Protein AF-A0A9X3HYN9-F1 (afdb_monomer)

Radius of gyration: 21.79 Å; Cα contacts (8 Å, |Δi|>4): 325; chains: 1; bounding box: 55×48×57 Å

Mean predicted aligned error: 14.72 Å

Structure (mmCIF, N/CA/C/O backbone):
data_AF-A0A9X3HYN9-F1
#
_entry.id   AF-A0A9X3HYN9-F1
#
loop_
_atom_site.group_PDB
_atom_site.id
_atom_site.type_symbol
_atom_site.label_atom_id
_atom_site.label_alt_id
_atom_site.label_comp_id
_atom_site.label_asym_id
_atom_site.label_entity_id
_atom_site.label_seq_id
_atom_site.pdbx_PDB_ins_code
_atom_site.Cartn_x
_atom_site.Cartn_y
_atom_site.Cartn_z
_atom_site.occupancy
_atom_site.B_iso_or_equiv
_atom_site.auth_seq_id
_atom_site.auth_comp_id
_atom_site.auth_asym_id
_atom_site.auth_atom_id
_atom_site.pdbx_PDB_model_num
ATOM 1 N N . MET A 1 1 ? -13.958 11.592 -12.706 1.00 44.38 1 MET A N 1
ATOM 2 C CA . MET A 1 1 ? -13.632 10.823 -11.486 1.00 44.38 1 MET A CA 1
ATOM 3 C C . MET A 1 1 ? -12.667 9.726 -11.910 1.00 44.38 1 MET A C 1
ATOM 5 O O . MET A 1 1 ? -13.043 8.923 -12.755 1.00 44.38 1 MET A O 1
ATOM 9 N N . ASN A 1 2 ? -11.418 9.743 -11.437 1.00 55.19 2 ASN A N 1
ATOM 10 C CA . ASN A 1 2 ? -10.358 8.821 -11.886 1.00 55.19 2 ASN A CA 1
ATOM 11 C C . ASN A 1 2 ? -10.315 7.559 -11.006 1.00 55.19 2 ASN A C 1
ATOM 13 O O . ASN A 1 2 ? -9.278 7.197 -10.445 1.00 55.19 2 ASN A O 1
ATOM 17 N N . THR A 1 3 ? -11.464 6.912 -10.824 1.00 55.03 3 THR A N 1
ATOM 18 C CA . THR A 1 3 ? -11.566 5.670 -10.051 1.00 55.03 3 THR A CA 1
ATOM 19 C C . THR A 1 3 ? -10.926 4.533 -10.838 1.00 55.03 3 THR A C 1
ATOM 21 O O . THR A 1 3 ? -11.229 4.355 -12.019 1.00 55.03 3 THR A O 1
ATOM 24 N N . ILE A 1 4 ? -10.052 3.739 -10.212 1.00 60.69 4 ILE A N 1
ATOM 25 C CA . ILE A 1 4 ? -9.564 2.529 -10.879 1.00 60.69 4 ILE A CA 1
ATOM 26 C C . ILE A 1 4 ? -10.672 1.479 -10.853 1.00 60.69 4 ILE A C 1
ATOM 28 O O . ILE A 1 4 ? -10.981 0.922 -9.806 1.00 60.69 4 ILE A O 1
ATOM 32 N N . THR A 1 5 ? -11.232 1.160 -12.016 1.00 61.44 5 THR A N 1
ATOM 33 C CA . THR A 1 5 ? -12.297 0.153 -12.153 1.00 61.44 5 THR A CA 1
ATOM 34 C C . THR A 1 5 ? -11.770 -1.280 -12.188 1.00 61.44 5 THR A C 1
ATOM 36 O O . THR A 1 5 ? -12.497 -2.218 -11.866 1.00 61.44 5 THR A O 1
ATOM 39 N N . ASN A 1 6 ? -10.501 -1.469 -12.553 1.00 75.31 6 ASN A N 1
ATOM 40 C CA . ASN A 1 6 ? -9.934 -2.800 -12.795 1.00 75.31 6 ASN A CA 1
ATOM 41 C C . ASN A 1 6 ? -9.458 -3.504 -11.519 1.00 75.31 6 ASN A C 1
ATOM 43 O O . ASN A 1 6 ? -9.155 -4.692 -11.566 1.00 75.31 6 ASN A O 1
ATOM 47 N N . TYR A 1 7 ? -9.378 -2.796 -10.391 1.00 77.38 7 TYR A N 1
ATOM 48 C CA . TYR A 1 7 ? -8.957 -3.375 -9.121 1.00 77.38 7 TYR A CA 1
ATOM 49 C C . TYR A 1 7 ? -9.912 -2.976 -8.002 1.00 77.38 7 TYR A C 1
ATOM 51 O O . TYR A 1 7 ? -10.422 -1.860 -7.965 1.00 77.38 7 TYR A O 1
ATOM 59 N N . THR A 1 8 ? -10.137 -3.882 -7.058 1.00 81.12 8 THR A N 1
ATOM 60 C CA . THR A 1 8 ? -10.915 -3.613 -5.846 1.00 81.12 8 THR A CA 1
ATOM 61 C C . THR A 1 8 ? -10.125 -4.041 -4.625 1.00 81.12 8 THR A C 1
ATOM 63 O O . THR A 1 8 ? -9.556 -5.130 -4.601 1.00 81.12 8 THR A O 1
ATOM 66 N N . LEU A 1 9 ? -10.074 -3.172 -3.619 1.00 83.81 9 LEU A N 1
ATOM 67 C CA . LEU A 1 9 ? -9.308 -3.400 -2.405 1.00 83.81 9 LEU A CA 1
ATOM 68 C C . LEU A 1 9 ? -10.240 -3.815 -1.264 1.00 83.81 9 LEU A C 1
ATOM 70 O O . LEU A 1 9 ? -11.278 -3.193 -1.035 1.00 83.81 9 LEU A O 1
ATOM 74 N N . PHE A 1 10 ? -9.856 -4.859 -0.543 1.00 83.81 10 PHE A N 1
ATOM 75 C CA . PHE A 1 10 ? -10.562 -5.374 0.623 1.00 83.81 10 PHE A CA 1
ATOM 76 C C . PHE A 1 10 ? -9.623 -5.360 1.826 1.00 83.81 10 PHE A C 1
ATOM 78 O O . PHE A 1 10 ? -8.500 -5.854 1.737 1.00 83.81 10 PHE A O 1
ATOM 85 N N . ALA A 1 11 ? -10.080 -4.798 2.941 1.00 83.31 11 ALA A N 1
ATOM 86 C CA . ALA A 1 11 ? -9.357 -4.793 4.207 1.00 83.31 11 ALA A CA 1
ATOM 87 C C . ALA A 1 11 ? -10.154 -5.574 5.256 1.00 83.31 11 ALA A C 1
ATOM 89 O O . ALA A 1 11 ? -11.305 -5.240 5.541 1.00 83.31 11 ALA A O 1
ATOM 90 N N . ASN A 1 12 ? -9.531 -6.606 5.822 1.00 79.38 12 ASN A N 1
ATOM 91 C CA . ASN A 1 12 ? -10.129 -7.494 6.812 1.00 79.38 12 ASN A CA 1
ATOM 92 C C . ASN A 1 12 ? -9.623 -7.111 8.206 1.00 79.38 12 ASN A C 1
ATOM 94 O O . ASN A 1 12 ? -8.411 -7.072 8.442 1.00 79.38 12 ASN A O 1
ATOM 98 N N . GLY A 1 13 ? -10.547 -6.812 9.114 1.00 75.75 13 GLY A N 1
ATOM 99 C CA . GLY A 1 13 ? -10.279 -6.522 10.518 1.00 75.75 13 GLY A CA 1
ATOM 100 C C . GLY A 1 13 ? -10.545 -7.734 11.410 1.00 75.75 13 GLY A C 1
ATOM 101 O O . GLY A 1 13 ? -11.497 -8.481 11.182 1.00 75.75 13 GLY A O 1
ATOM 102 N N . VAL A 1 14 ? -9.727 -7.898 12.450 1.00 77.06 14 VAL A N 1
ATOM 103 C CA . VAL A 1 14 ? -9.864 -8.956 13.463 1.00 77.06 14 VAL A CA 1
ATOM 104 C C . VAL A 1 14 ? -9.726 -8.382 14.870 1.00 77.06 14 VAL A C 1
ATOM 106 O O . VAL A 1 14 ? -8.987 -7.416 15.088 1.00 77.06 14 VAL A O 1
ATOM 109 N N . LEU A 1 15 ? -10.442 -8.976 15.826 1.00 73.75 15 LEU A N 1
ATOM 110 C CA . LEU A 1 15 ? -10.264 -8.699 17.245 1.00 73.75 15 LEU A CA 1
ATOM 111 C C . LEU A 1 15 ? -9.011 -9.421 17.746 1.00 73.75 15 LEU A C 1
ATOM 113 O O . LEU A 1 15 ? -8.929 -10.645 17.704 1.00 73.75 15 LEU A O 1
ATOM 117 N N . ASN A 1 16 ? -8.034 -8.658 18.219 1.00 70.50 16 ASN A N 1
ATOM 118 C CA . ASN A 1 16 ? -6.828 -9.182 18.839 1.00 70.50 16 ASN A CA 1
ATOM 119 C C . ASN A 1 16 ? -6.958 -9.088 20.354 1.00 70.50 16 ASN A C 1
ATOM 121 O O . ASN A 1 16 ? -7.402 -8.067 20.881 1.00 70.50 16 ASN A O 1
ATOM 125 N N . HIS A 1 17 ? -6.503 -10.128 21.042 1.00 74.69 17 HIS A N 1
ATOM 126 C CA . HIS A 1 17 ? -6.412 -10.168 22.494 1.00 74.69 17 HIS A CA 1
ATOM 127 C C . HIS A 1 17 ? -4.942 -10.257 22.885 1.00 74.69 17 HIS A C 1
ATOM 129 O O . HIS A 1 17 ? -4.236 -11.177 22.476 1.00 74.69 17 HIS A O 1
ATOM 135 N N . VAL A 1 18 ? -4.468 -9.293 23.666 1.00 75.38 18 VAL A N 1
ATOM 136 C CA . VAL A 1 18 ? -3.094 -9.253 24.161 1.00 75.38 18 VAL A CA 1
ATOM 137 C C . VAL A 1 18 ? -3.125 -9.155 25.672 1.00 75.38 18 VAL A C 1
ATOM 139 O O . VAL A 1 18 ? -3.740 -8.254 26.238 1.00 75.38 18 VAL A O 1
ATOM 142 N N . GLN A 1 19 ? -2.437 -10.079 26.331 1.00 80.19 19 GLN A N 1
ATOM 143 C CA . GLN A 1 19 ? -2.291 -10.053 27.776 1.00 80.19 19 GLN A CA 1
ATOM 144 C C . GLN A 1 19 ? -1.207 -9.040 28.164 1.00 80.19 19 GLN A C 1
ATOM 146 O O . GLN A 1 19 ? -0.057 -9.141 27.731 1.00 80.19 19 GLN A O 1
ATOM 151 N N . LYS A 1 20 ? -1.558 -8.050 28.986 1.00 78.88 20 LYS A N 1
ATOM 152 C CA . LYS A 1 20 ? -0.643 -7.027 29.494 1.00 78.88 20 LYS A CA 1
ATOM 153 C C . LYS A 1 20 ? -0.766 -6.958 31.011 1.00 78.88 20 LYS A C 1
ATOM 155 O O . LYS A 1 20 ? -1.820 -6.621 31.525 1.00 78.88 20 LYS A O 1
ATOM 160 N N . LYS A 1 21 ? 0.328 -7.260 31.723 1.00 77.50 21 LYS A N 1
ATOM 161 C CA . LYS A 1 21 ? 0.400 -7.206 33.199 1.00 77.50 21 LYS A CA 1
ATOM 162 C C . LYS A 1 21 ? -0.794 -7.902 33.884 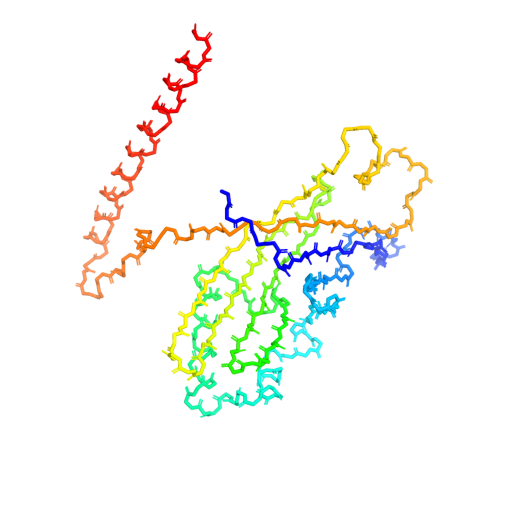1.00 77.50 21 LYS A C 1
ATOM 164 O O . LYS A 1 21 ? -1.426 -7.330 34.760 1.00 77.50 21 LYS A O 1
ATOM 169 N N . SER A 1 22 ? -1.086 -9.128 33.448 1.00 83.19 22 SER A N 1
ATOM 170 C CA . SER A 1 22 ? -2.185 -9.974 33.949 1.00 83.19 22 SER A CA 1
ATOM 171 C C . SER A 1 22 ? -3.607 -9.565 33.542 1.00 83.19 22 SER A C 1
ATOM 173 O O . SER A 1 22 ? -4.543 -10.285 33.874 1.00 83.19 22 SER A O 1
ATOM 175 N N . GLU A 1 23 ? -3.783 -8.505 32.752 1.00 76.81 23 GLU A N 1
ATOM 176 C CA . GLU A 1 23 ? -5.077 -8.109 32.186 1.00 76.81 23 GLU A CA 1
ATOM 177 C C . GLU A 1 23 ? -5.142 -8.410 30.685 1.00 76.81 23 GLU A C 1
ATOM 179 O O . GLU A 1 23 ? -4.160 -8.249 29.956 1.00 76.81 23 GLU A O 1
ATOM 184 N N . TRP A 1 24 ? -6.305 -8.843 30.199 1.00 75.56 24 TRP A N 1
ATOM 185 C CA . TRP A 1 24 ? -6.541 -9.013 28.767 1.00 75.56 24 TRP A CA 1
ATOM 186 C C . TRP A 1 24 ? -6.969 -7.688 28.147 1.00 75.56 24 TRP A C 1
ATOM 188 O O . TRP A 1 24 ? -8.040 -7.162 28.442 1.00 75.56 24 TRP A O 1
ATOM 198 N N . VAL A 1 25 ? -6.148 -7.171 27.238 1.00 74.06 25 VAL A N 1
ATOM 199 C CA . VAL A 1 25 ? -6.477 -6.009 26.418 1.00 74.06 25 VAL A CA 1
ATOM 200 C C . VAL A 1 25 ? -6.965 -6.503 25.068 1.00 74.06 25 VAL A C 1
ATOM 202 O O . VAL A 1 25 ? -6.270 -7.251 24.384 1.00 74.06 25 VAL A O 1
ATOM 205 N N . SER A 1 26 ? -8.157 -6.068 24.675 1.00 68.25 26 SER A N 1
ATOM 206 C CA . SER A 1 26 ? -8.725 -6.396 23.370 1.00 68.25 26 SER A CA 1
ATOM 207 C C . SER A 1 26 ? -8.675 -5.167 22.470 1.00 68.25 26 SER A C 1
ATOM 209 O O . SER A 1 26 ? -9.107 -4.089 22.874 1.00 68.25 26 SER A O 1
ATOM 211 N N . PHE A 1 27 ? -8.149 -5.309 21.258 1.00 68.12 27 PHE A N 1
ATOM 212 C CA . PHE A 1 27 ? -8.140 -4.239 20.263 1.00 68.12 27 PHE A CA 1
ATOM 213 C C . PHE A 1 27 ? -8.332 -4.800 18.860 1.00 68.12 27 PHE A C 1
ATOM 215 O O . PHE A 1 27 ? -7.889 -5.900 18.537 1.00 68.12 27 PHE A O 1
ATOM 222 N N . TYR A 1 28 ? -8.973 -4.024 17.995 1.00 68.88 28 TYR A N 1
ATOM 223 C CA . TYR A 1 28 ? -9.130 -4.404 16.598 1.00 68.88 28 TYR A CA 1
ATOM 224 C C . TYR A 1 28 ? -7.889 -4.021 15.795 1.00 68.88 28 TYR A C 1
ATOM 226 O O . TYR A 1 28 ? -7.371 -2.913 15.922 1.00 68.88 28 TYR A O 1
ATOM 234 N N . GLY A 1 29 ? -7.418 -4.951 14.969 1.00 70.12 29 GLY A N 1
ATOM 235 C CA . GLY A 1 29 ? -6.279 -4.766 14.075 1.00 70.12 29 GLY A CA 1
ATOM 236 C C . GLY A 1 29 ? -6.593 -5.238 12.660 1.00 70.12 29 GLY A C 1
ATOM 237 O O . GLY A 1 29 ? -7.618 -5.870 12.411 1.00 70.12 29 GLY A O 1
ATO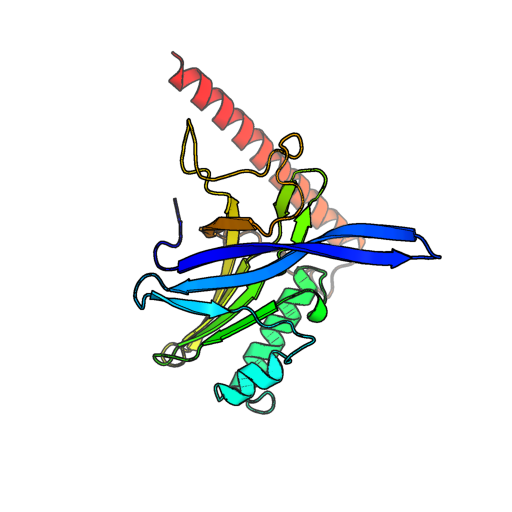M 238 N N . VAL A 1 30 ? -5.698 -4.926 11.724 1.00 80.25 30 VAL A N 1
ATOM 239 C CA . VAL A 1 30 ? -5.803 -5.389 10.334 1.00 80.25 30 VAL A CA 1
ATOM 240 C C . VAL A 1 30 ? -5.252 -6.812 10.251 1.00 80.25 30 VAL A C 1
ATOM 242 O O . VAL A 1 30 ? -4.063 -7.017 10.485 1.00 80.25 30 VAL A O 1
ATOM 245 N N . GLU A 1 31 ? -6.083 -7.780 9.879 1.00 82.69 31 GLU A N 1
ATOM 246 C CA . GLU A 1 31 ? -5.662 -9.169 9.660 1.00 82.69 31 GLU A CA 1
ATOM 247 C C . GLU A 1 31 ? -5.044 -9.354 8.271 1.00 82.69 31 GLU A C 1
ATOM 249 O O . GLU A 1 31 ? -3.985 -9.961 8.095 1.00 82.69 31 GLU A O 1
ATOM 254 N N . SER A 1 32 ? -5.723 -8.844 7.243 1.00 85.06 32 SER A N 1
ATOM 255 C CA . SER A 1 32 ? -5.278 -8.986 5.861 1.00 85.06 32 SER A CA 1
ATOM 256 C C . SER A 1 32 ? -5.808 -7.876 4.966 1.00 85.06 32 SER A C 1
ATOM 258 O O . SER A 1 32 ? -6.838 -7.264 5.235 1.00 85.06 32 SER A O 1
ATOM 260 N N . ILE A 1 33 ? -5.066 -7.610 3.892 1.00 87.81 33 ILE A N 1
ATOM 261 C CA . ILE A 1 33 ? -5.457 -6.685 2.830 1.00 87.81 33 ILE A CA 1
ATOM 262 C C . ILE A 1 33 ? -5.329 -7.449 1.516 1.00 87.81 33 ILE A C 1
ATOM 264 O O . ILE A 1 33 ? -4.293 -8.067 1.247 1.00 87.81 33 ILE A O 1
ATOM 268 N N . ILE A 1 34 ? -6.391 -7.438 0.720 1.00 89.62 34 ILE A N 1
ATOM 269 C CA . ILE A 1 34 ? -6.505 -8.194 -0.524 1.00 89.62 34 ILE A CA 1
ATOM 270 C C . ILE A 1 34 ? -6.835 -7.222 -1.649 1.00 89.62 34 ILE A C 1
ATOM 272 O O . ILE A 1 34 ? -7.802 -6.469 -1.575 1.00 89.62 34 ILE A O 1
ATOM 276 N N . LEU A 1 35 ? -6.038 -7.265 -2.708 1.00 89.31 35 LEU A N 1
ATOM 277 C CA . LEU A 1 35 ? -6.294 -6.577 -3.959 1.00 89.31 35 LEU A CA 1
ATOM 278 C C . LEU A 1 35 ? -6.864 -7.578 -4.962 1.00 89.31 35 LEU A C 1
ATOM 280 O O . LEU A 1 35 ? -6.187 -8.514 -5.371 1.00 89.31 35 LEU A O 1
ATOM 284 N N . LYS A 1 36 ? -8.105 -7.380 -5.379 1.00 86.62 36 LYS A N 1
ATOM 285 C CA . LYS A 1 36 ? -8.756 -8.204 -6.391 1.00 86.62 36 LYS A CA 1
ATOM 286 C C . LYS A 1 36 ? -8.606 -7.554 -7.758 1.00 86.62 36 LYS A C 1
ATOM 288 O O . LYS A 1 36 ? -9.000 -6.400 -7.922 1.00 86.62 36 LYS A O 1
ATOM 293 N N . ASN A 1 37 ? -8.062 -8.279 -8.733 1.00 82.75 37 ASN A N 1
ATOM 294 C CA . ASN A 1 37 ? -8.120 -7.863 -10.132 1.00 82.75 37 ASN A CA 1
ATOM 295 C C . ASN A 1 37 ? -9.504 -8.223 -10.686 1.00 82.75 37 ASN A C 1
ATOM 297 O O . ASN A 1 37 ? -9.873 -9.392 -10.730 1.00 82.75 37 ASN A O 1
ATOM 301 N N . ASN A 1 38 ? -10.282 -7.229 -11.099 1.00 78.62 38 ASN A N 1
ATOM 302 C CA . ASN A 1 38 ? -11.654 -7.435 -11.562 1.00 78.62 38 ASN A CA 1
ATOM 303 C C . ASN A 1 38 ? -11.725 -8.118 -12.933 1.00 78.62 38 ASN A C 1
ATOM 305 O O . ASN A 1 38 ? -12.756 -8.698 -13.255 1.00 78.62 38 ASN A O 1
ATOM 309 N N . ASN A 1 39 ? -10.636 -8.101 -13.706 1.00 79.25 39 ASN A N 1
ATOM 310 C CA . ASN A 1 39 ? -10.584 -8.747 -15.016 1.00 79.25 39 ASN A CA 1
ATOM 311 C C . ASN A 1 39 ? -10.275 -10.245 -14.907 1.00 79.25 39 ASN A C 1
ATOM 313 O O . ASN A 1 39 ? -10.862 -11.040 -15.630 1.00 79.25 39 ASN A O 1
ATOM 317 N N . THR A 1 40 ? -9.356 -10.634 -14.018 1.00 79.06 40 THR A N 1
ATOM 318 C CA . THR A 1 40 ? -8.979 -12.049 -13.823 1.00 79.06 40 THR A CA 1
ATOM 319 C C . THR A 1 40 ? -9.724 -12.708 -12.668 1.00 79.06 40 THR A C 1
ATOM 321 O O . THR A 1 40 ? -9.691 -13.924 -12.527 1.00 79.06 40 THR A O 1
ATOM 324 N N . ASN A 1 41 ? -10.408 -11.915 -11.838 1.00 76.69 41 ASN A N 1
ATOM 325 C CA . ASN A 1 41 ? -11.059 -12.336 -10.597 1.00 76.69 41 ASN A CA 1
ATOM 326 C C . ASN A 1 41 ? -10.083 -12.924 -9.552 1.00 76.69 41 ASN A C 1
ATOM 328 O O . ASN A 1 41 ? -10.525 -13.451 -8.531 1.00 76.69 41 ASN A O 1
ATOM 332 N N . GLU A 1 42 ? -8.771 -12.805 -9.776 1.00 81.38 42 GLU A N 1
ATOM 333 C CA . GLU A 1 42 ? -7.740 -13.359 -8.902 1.00 81.38 42 GLU A CA 1
ATOM 334 C C . GLU A 1 42 ? -7.458 -12.423 -7.714 1.00 81.38 42 GLU A C 1
ATOM 336 O O . GLU A 1 42 ? -7.218 -11.220 -7.905 1.00 81.38 42 GLU A O 1
ATOM 341 N N . PRO A 1 43 ? -7.484 -12.945 -6.475 1.00 87.62 43 PRO A N 1
ATOM 342 C CA . PRO A 1 43 ? -7.110 -12.188 -5.294 1.00 87.62 43 PRO A CA 1
ATOM 343 C C . PRO A 1 43 ? -5.589 -12.189 -5.105 1.00 87.62 43 PRO A C 1
ATOM 345 O O . PRO A 1 43 ? -4.951 -13.234 -5.003 1.00 87.62 43 PRO A O 1
ATOM 348 N N . LEU A 1 44 ? -5.012 -11.001 -4.970 1.00 90.06 44 LEU A N 1
ATOM 349 C CA . LEU A 1 44 ? -3.617 -10.794 -4.609 1.00 90.06 44 LEU A CA 1
ATOM 350 C C . LEU A 1 44 ? -3.552 -10.308 -3.163 1.00 90.06 44 LEU A C 1
ATOM 352 O O . LEU A 1 44 ? -4.087 -9.253 -2.820 1.00 90.06 44 LEU A O 1
ATOM 356 N N . ARG A 1 45 ? -2.907 -11.078 -2.288 1.00 92.50 45 ARG A N 1
ATOM 357 C CA . ARG A 1 45 ? -2.768 -10.714 -0.874 1.00 92.50 45 ARG A CA 1
ATOM 358 C C . ARG A 1 45 ? -1.520 -9.864 -0.668 1.00 92.50 45 ARG A C 1
ATOM 360 O O . ARG A 1 45 ? -0.439 -10.236 -1.117 1.00 92.50 45 ARG A O 1
ATOM 367 N N . PHE A 1 46 ? -1.665 -8.759 0.058 1.00 93.88 46 PHE A N 1
ATOM 368 C CA . PHE A 1 46 ? -0.519 -7.974 0.500 1.00 93.88 46 PHE A CA 1
ATOM 369 C C . PHE A 1 46 ? 0.322 -8.758 1.507 1.00 93.88 46 PHE A C 1
ATOM 371 O O . PHE A 1 46 ? -0.199 -9.376 2.437 1.00 93.88 46 PHE A O 1
ATOM 378 N N . ILE A 1 47 ? 1.633 -8.699 1.314 1.00 93.94 47 ILE A N 1
ATOM 379 C CA . ILE A 1 47 ? 2.639 -9.391 2.110 1.00 93.94 47 ILE A CA 1
ATOM 380 C C . ILE A 1 47 ? 3.283 -8.375 3.051 1.00 93.94 47 ILE A C 1
ATOM 382 O O . ILE A 1 47 ? 3.672 -7.294 2.609 1.00 93.94 47 ILE A O 1
ATOM 386 N N . ASN A 1 48 ? 3.414 -8.702 4.338 1.00 89.81 48 ASN A N 1
ATOM 387 C CA . ASN A 1 48 ? 4.140 -7.832 5.259 1.00 89.81 48 ASN A CA 1
ATOM 388 C C . ASN A 1 48 ? 5.646 -7.913 4.988 1.00 89.81 48 ASN A C 1
ATOM 390 O O . ASN A 1 48 ? 6.194 -8.999 4.784 1.00 89.81 48 ASN A O 1
ATOM 394 N N . GLU A 1 49 ? 6.346 -6.783 5.104 1.00 88.19 49 GLU A N 1
ATOM 395 C CA . GLU A 1 49 ? 7.809 -6.744 4.971 1.00 88.19 49 GLU A CA 1
ATOM 396 C C . GLU A 1 49 ? 8.514 -7.659 5.996 1.00 88.19 49 GLU A C 1
ATOM 398 O O . GLU A 1 49 ? 9.587 -8.194 5.707 1.00 88.19 49 GLU A O 1
ATOM 403 N N . LYS A 1 50 ? 7.889 -7.882 7.166 1.00 88.06 50 LYS A N 1
ATOM 404 C CA . LYS A 1 50 ? 8.357 -8.822 8.202 1.00 88.06 50 LYS A CA 1
ATOM 405 C C . LYS A 1 50 ? 8.324 -10.283 7.744 1.00 88.06 50 LYS A C 1
ATOM 407 O O . LYS A 1 50 ? 9.253 -11.020 8.056 1.00 88.06 50 LYS A O 1
ATOM 412 N N . ASP A 1 51 ? 7.295 -10.675 6.994 1.00 90.44 51 ASP A N 1
ATOM 413 C CA . ASP A 1 51 ? 7.095 -12.064 6.560 1.00 90.44 51 ASP A CA 1
ATOM 414 C C . ASP A 1 51 ? 7.991 -12.388 5.360 1.00 90.44 51 ASP A C 1
ATOM 416 O O . ASP A 1 51 ? 8.641 -13.431 5.292 1.00 90.44 51 ASP A O 1
ATOM 420 N N . LYS A 1 52 ? 8.061 -11.464 4.396 1.00 93.69 52 LYS A N 1
ATOM 421 C CA . LYS A 1 52 ? 8.917 -11.600 3.218 1.00 93.69 52 LYS A CA 1
ATOM 422 C C . LYS A 1 52 ? 9.264 -10.232 2.667 1.00 93.69 52 LYS A C 1
ATOM 424 O O . LYS A 1 52 ? 8.417 -9.545 2.111 1.00 93.69 52 LYS A O 1
ATOM 429 N N . LYS A 1 53 ? 10.550 -9.891 2.720 1.00 91.62 53 LYS A N 1
ATOM 430 C CA . LYS A 1 53 ? 11.073 -8.611 2.226 1.00 91.62 53 LYS A CA 1
ATOM 431 C C . LYS A 1 53 ? 10.685 -8.354 0.765 1.00 91.62 53 LYS A C 1
ATOM 433 O O . LYS A 1 53 ? 10.828 -9.233 -0.093 1.00 91.62 53 LYS A O 1
ATOM 438 N N . LEU A 1 54 ? 10.322 -7.116 0.436 1.00 90.62 54 LEU A N 1
ATOM 439 C CA . LEU A 1 54 ? 10.034 -6.688 -0.936 1.00 90.62 54 LEU A CA 1
ATOM 440 C C . LEU A 1 54 ? 11.219 -6.929 -1.880 1.00 90.62 54 LEU A C 1
ATOM 442 O O . LEU A 1 54 ? 11.013 -7.273 -3.034 1.00 90.62 54 LEU A O 1
ATOM 446 N N . THR A 1 55 ? 12.465 -6.836 -1.400 1.00 89.19 55 THR A N 1
ATOM 447 C CA . THR A 1 55 ? 13.650 -7.147 -2.226 1.00 89.19 55 THR A CA 1
ATOM 448 C C . THR A 1 55 ? 13.676 -8.602 -2.683 1.00 89.19 55 THR A C 1
ATOM 450 O O . THR A 1 55 ? 14.045 -8.877 -3.819 1.00 89.19 55 THR A O 1
ATOM 453 N N . ARG A 1 56 ? 13.244 -9.530 -1.823 1.00 92.00 56 ARG A N 1
ATOM 454 C CA . ARG A 1 56 ? 13.112 -10.945 -2.174 1.00 92.00 56 ARG A CA 1
ATOM 455 C C . ARG A 1 56 ? 11.973 -11.156 -3.170 1.00 92.00 56 ARG A C 1
ATOM 457 O O . ARG A 1 56 ? 12.155 -11.866 -4.147 1.00 92.00 56 ARG A O 1
ATOM 464 N N . SER A 1 57 ? 10.841 -10.485 -2.962 1.00 92.69 57 SER A N 1
ATOM 465 C CA . SER A 1 57 ? 9.693 -10.553 -3.881 1.00 92.69 57 SER A CA 1
ATOM 466 C C . SER A 1 57 ? 10.034 -10.006 -5.276 1.00 92.69 57 SER A C 1
ATOM 468 O O . SER A 1 57 ? 9.655 -10.598 -6.278 1.00 92.69 57 SER A O 1
ATOM 470 N N . LEU A 1 58 ? 10.815 -8.923 -5.349 1.00 90.44 58 LEU A N 1
ATOM 471 C CA . LEU A 1 58 ? 11.353 -8.389 -6.604 1.00 90.44 58 LEU A CA 1
ATOM 472 C C . LEU A 1 58 ? 12.319 -9.369 -7.280 1.00 90.44 58 LEU A C 1
ATOM 474 O O . LEU A 1 58 ? 12.208 -9.594 -8.481 1.00 90.44 58 LEU A O 1
ATOM 478 N N . ALA A 1 59 ? 13.237 -9.974 -6.521 1.00 89.44 59 ALA A N 1
ATOM 479 C CA . ALA A 1 59 ? 14.197 -10.933 -7.063 1.00 89.44 59 ALA A CA 1
ATOM 480 C C . ALA A 1 59 ? 13.513 -12.179 -7.649 1.00 89.44 59 ALA A C 1
ATOM 482 O O . ALA A 1 59 ? 13.899 -12.628 -8.725 1.00 89.44 59 ALA A O 1
ATOM 483 N N . GLU A 1 60 ? 12.479 -12.701 -6.983 1.00 91.69 60 GLU A N 1
ATOM 484 C CA . GLU A 1 60 ? 11.667 -13.823 -7.480 1.00 91.69 60 GLU A CA 1
ATOM 485 C C . GLU A 1 60 ? 10.883 -13.462 -8.751 1.00 91.69 60 GLU A C 1
ATOM 487 O O . GLU A 1 60 ? 10.686 -14.311 -9.612 1.00 91.69 60 GLU A O 1
ATOM 492 N N . ALA A 1 61 ? 10.516 -12.189 -8.918 1.00 87.88 61 ALA A N 1
ATOM 493 C CA . ALA A 1 61 ? 9.933 -11.663 -10.150 1.00 87.88 61 ALA A CA 1
ATOM 494 C C . ALA A 1 61 ? 10.977 -11.347 -11.247 1.00 87.88 61 ALA A C 1
ATOM 496 O O . ALA A 1 61 ? 10.628 -10.775 -12.276 1.00 87.88 61 ALA A O 1
ATOM 497 N N . GLY A 1 62 ? 12.258 -11.677 -11.033 1.00 86.56 62 GLY A N 1
ATOM 498 C CA . GLY A 1 62 ? 13.350 -11.452 -11.989 1.00 86.56 62 GLY A CA 1
ATOM 499 C C . GLY A 1 62 ? 14.069 -10.102 -11.863 1.00 86.56 62 GLY A C 1
ATOM 500 O O . GLY A 1 62 ? 14.960 -9.810 -12.656 1.00 86.56 62 GLY A O 1
ATOM 501 N N . TYR A 1 63 ? 13.744 -9.283 -10.858 1.00 84.75 63 TYR A N 1
ATOM 502 C CA . TYR A 1 63 ? 14.322 -7.950 -10.641 1.00 84.75 63 TYR A CA 1
ATOM 503 C C . TYR A 1 63 ? 15.315 -7.964 -9.479 1.00 84.75 63 TYR A C 1
ATOM 505 O O . TYR A 1 63 ? 15.027 -7.508 -8.367 1.00 84.75 63 TYR A O 1
ATOM 513 N N . LYS A 1 64 ? 16.511 -8.503 -9.723 1.00 79.19 64 LYS A N 1
ATOM 514 C CA . LYS A 1 64 ? 17.549 -8.599 -8.693 1.00 79.19 64 LYS A CA 1
ATOM 515 C C . LYS A 1 64 ? 18.126 -7.226 -8.353 1.00 79.19 64 LYS A C 1
ATOM 517 O O . LYS A 1 64 ? 18.395 -6.408 -9.227 1.00 79.19 64 LYS A O 1
ATOM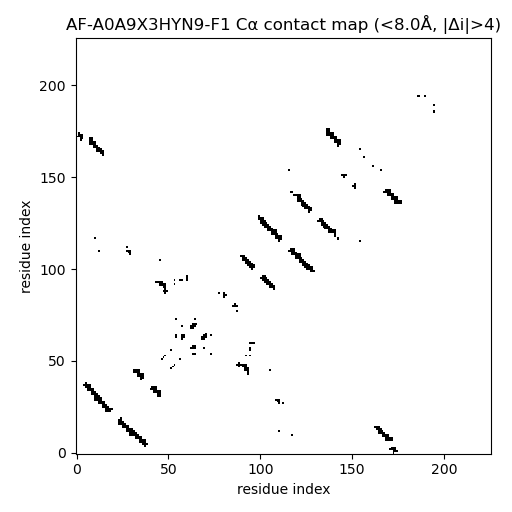 522 N N . SER A 1 65 ? 18.364 -6.979 -7.066 1.00 73.81 65 SER A N 1
ATOM 523 C CA . SER A 1 65 ? 18.852 -5.686 -6.566 1.00 73.81 65 SER A CA 1
ATOM 524 C C . SER A 1 65 ? 20.272 -5.326 -7.006 1.00 73.81 65 SER A C 1
ATOM 526 O O . SER A 1 65 ? 20.679 -4.185 -6.816 1.00 73.81 65 SER A O 1
ATOM 528 N N . ASN A 1 66 ? 21.041 -6.280 -7.528 1.00 75.50 66 ASN A N 1
ATOM 529 C CA . ASN A 1 66 ? 22.385 -6.063 -8.058 1.00 75.50 66 ASN A CA 1
ATOM 530 C C . ASN A 1 66 ? 22.381 -5.627 -9.533 1.00 75.50 66 ASN A C 1
ATOM 532 O O . ASN A 1 66 ? 23.323 -4.954 -9.941 1.00 75.50 66 ASN A O 1
ATOM 536 N N . ASP A 1 67 ? 21.323 -5.918 -10.291 1.00 79.19 67 ASP A N 1
ATOM 537 C CA . ASP A 1 67 ? 21.221 -5.549 -11.704 1.00 79.19 67 ASP A CA 1
ATOM 538 C C . ASP A 1 67 ? 20.675 -4.121 -11.876 1.00 79.19 67 ASP A C 1
ATOM 540 O O . ASP A 1 67 ? 19.923 -3.612 -11.038 1.00 79.19 67 ASP A O 1
ATOM 544 N N . SER A 1 68 ? 21.025 -3.459 -12.986 1.00 76.88 68 SER A N 1
ATOM 545 C CA . SER A 1 68 ? 20.704 -2.036 -13.222 1.00 76.88 68 SER A CA 1
ATOM 546 C C . SER A 1 68 ? 19.206 -1.707 -13.112 1.00 76.88 68 SER A C 1
ATOM 548 O O . SER A 1 68 ? 18.832 -0.648 -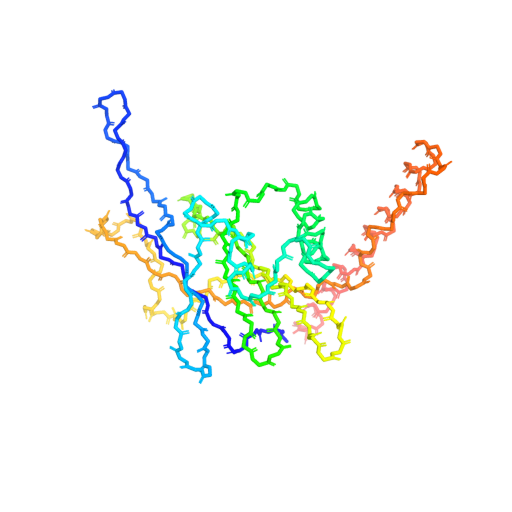12.596 1.00 76.88 68 SER A O 1
ATOM 550 N N . SER A 1 69 ? 18.345 -2.628 -13.551 1.00 74.06 69 SER A N 1
ATOM 551 C CA . SER A 1 69 ? 16.886 -2.524 -13.456 1.00 74.06 69 SER A CA 1
ATOM 552 C C . SER A 1 69 ? 16.414 -2.611 -12.001 1.00 74.06 69 SER A C 1
ATOM 554 O O . SER A 1 69 ? 15.718 -1.719 -11.521 1.00 74.06 69 SER A O 1
ATOM 556 N N . GLY A 1 70 ? 16.856 -3.621 -11.244 1.00 74.38 70 GLY A N 1
ATOM 557 C CA . GLY A 1 70 ? 16.454 -3.775 -9.844 1.00 74.38 70 GLY A CA 1
ATOM 558 C C . GLY A 1 70 ? 17.003 -2.670 -8.939 1.00 74.38 70 GLY A C 1
ATOM 559 O O . GLY A 1 70 ? 16.281 -2.169 -8.075 1.00 74.38 70 GLY A O 1
ATOM 560 N N . GLN A 1 71 ? 18.229 -2.191 -9.181 1.00 80.94 71 GLN A N 1
ATOM 561 C CA . GLN A 1 71 ? 18.779 -1.023 -8.481 1.00 80.94 71 GLN A CA 1
ATOM 562 C C . GLN A 1 71 ? 17.916 0.227 -8.683 1.00 80.94 71 GLN A C 1
ATOM 564 O O . GLN A 1 71 ? 17.697 0.996 -7.743 1.00 80.94 71 GLN A O 1
ATOM 569 N N . ARG A 1 72 ? 17.400 0.434 -9.900 1.00 80.88 72 ARG A N 1
ATOM 570 C CA . ARG A 1 72 ? 16.541 1.574 -10.237 1.00 80.88 72 ARG A CA 1
ATOM 571 C C . ARG A 1 72 ? 15.227 1.535 -9.464 1.00 80.88 72 ARG A C 1
ATOM 573 O O . ARG A 1 72 ? 14.864 2.546 -8.858 1.00 80.88 72 ARG A O 1
ATOM 580 N N . VAL A 1 73 ? 14.568 0.376 -9.434 1.00 81.00 73 VAL A N 1
ATOM 581 C CA . VAL A 1 73 ? 13.336 0.143 -8.662 1.00 81.00 73 VAL A CA 1
ATOM 582 C C . VAL A 1 73 ? 13.579 0.418 -7.178 1.00 81.00 73 VAL A C 1
ATOM 584 O O . VAL A 1 73 ? 12.897 1.245 -6.572 1.00 81.00 73 VAL A O 1
ATOM 587 N N . VAL A 1 74 ? 14.618 -0.192 -6.600 1.00 82.50 74 VAL A N 1
ATOM 588 C CA . VAL A 1 74 ? 14.960 -0.033 -5.178 1.00 82.50 74 VAL A CA 1
ATOM 589 C C . VAL A 1 74 ? 15.273 1.423 -4.834 1.00 82.50 74 VAL A C 1
ATOM 591 O O . VAL A 1 74 ? 14.782 1.938 -3.828 1.00 82.50 74 VAL A O 1
ATOM 594 N N . LYS A 1 75 ? 16.047 2.126 -5.671 1.00 84.25 75 LYS A N 1
ATOM 595 C CA . LYS A 1 75 ? 16.384 3.543 -5.464 1.00 84.25 75 LYS A CA 1
ATOM 596 C C . LYS A 1 75 ? 15.139 4.427 -5.470 1.00 84.25 75 LYS A C 1
ATOM 598 O O . LYS A 1 75 ? 15.069 5.382 -4.695 1.00 84.25 75 LYS A O 1
ATOM 603 N N . ARG A 1 76 ? 14.165 4.128 -6.332 1.00 82.69 76 ARG A N 1
ATOM 604 C CA . ARG A 1 76 ? 12.912 4.882 -6.416 1.00 82.69 76 ARG A CA 1
ATOM 605 C C . ARG A 1 76 ? 11.990 4.626 -5.239 1.00 82.69 76 ARG A C 1
ATOM 607 O O . ARG A 1 76 ? 11.535 5.596 -4.645 1.00 82.69 76 ARG A O 1
ATOM 614 N N . LEU A 1 77 ? 11.811 3.374 -4.838 1.00 82.62 77 LEU A N 1
ATOM 615 C CA . LEU A 1 77 ? 11.045 3.044 -3.635 1.00 82.62 77 LEU A CA 1
ATOM 616 C C . LEU A 1 77 ? 11.684 3.639 -2.375 1.00 82.62 77 LEU A C 1
ATOM 618 O O . LEU A 1 77 ? 10.993 4.231 -1.557 1.00 82.62 77 LEU A O 1
ATOM 622 N N . ARG A 1 78 ? 13.017 3.589 -2.249 1.00 85.88 78 ARG A N 1
ATOM 623 C CA . ARG A 1 78 ? 13.732 4.241 -1.139 1.00 85.88 78 ARG A CA 1
ATOM 624 C C . ARG A 1 78 ? 13.479 5.749 -1.098 1.00 85.88 78 ARG A C 1
ATOM 626 O O . ARG A 1 78 ? 13.326 6.303 -0.015 1.00 85.88 78 ARG A O 1
ATOM 633 N N . ARG A 1 79 ? 13.469 6.414 -2.258 1.00 84.62 79 ARG A N 1
ATOM 634 C CA . ARG A 1 79 ? 13.146 7.843 -2.334 1.00 84.62 79 ARG A CA 1
ATOM 635 C C . ARG A 1 79 ? 11.710 8.101 -1.887 1.00 84.62 79 ARG A C 1
ATOM 637 O O . ARG A 1 79 ? 11.522 8.979 -1.059 1.00 84.62 79 ARG A O 1
ATOM 644 N N . PHE A 1 80 ? 10.761 7.309 -2.381 1.00 83.00 80 PHE A N 1
ATOM 645 C CA . PHE A 1 80 ? 9.360 7.396 -1.981 1.00 83.00 80 PHE A CA 1
ATOM 646 C C . PHE A 1 80 ? 9.203 7.306 -0.455 1.00 83.00 80 PHE A C 1
ATOM 648 O O . PHE A 1 80 ? 8.645 8.219 0.135 1.00 83.00 80 PHE A O 1
ATOM 655 N N . TYR A 1 81 ? 9.788 6.293 0.197 1.00 81.62 81 TYR A N 1
ATOM 656 C CA . TYR A 1 81 ? 9.700 6.150 1.660 1.00 81.62 81 TYR A CA 1
ATOM 657 C C . TYR A 1 81 ? 10.273 7.356 2.415 1.00 81.62 81 TYR A C 1
ATOM 659 O O . TYR A 1 81 ? 9.720 7.788 3.423 1.00 81.62 81 TYR A O 1
ATOM 667 N N . LYS A 1 82 ? 11.372 7.929 1.907 1.00 81.00 82 LYS A N 1
ATOM 668 C CA . LYS A 1 82 ? 11.963 9.143 2.480 1.00 81.00 82 LYS A CA 1
ATOM 669 C C . LYS A 1 82 ? 11.031 10.349 2.329 1.00 81.00 82 LYS A C 1
ATOM 671 O O . LYS A 1 82 ? 10.901 11.124 3.268 1.00 81.00 82 LYS A O 1
ATOM 676 N N . GLU A 1 83 ? 10.420 10.518 1.159 1.00 76.94 83 GLU A N 1
ATOM 677 C CA . GLU A 1 83 ? 9.493 11.620 0.865 1.00 76.94 83 GLU A CA 1
ATOM 678 C C . GLU A 1 83 ? 8.204 11.515 1.691 1.00 76.94 83 GLU A C 1
ATOM 680 O O . GLU A 1 83 ? 7.711 12.536 2.162 1.00 76.94 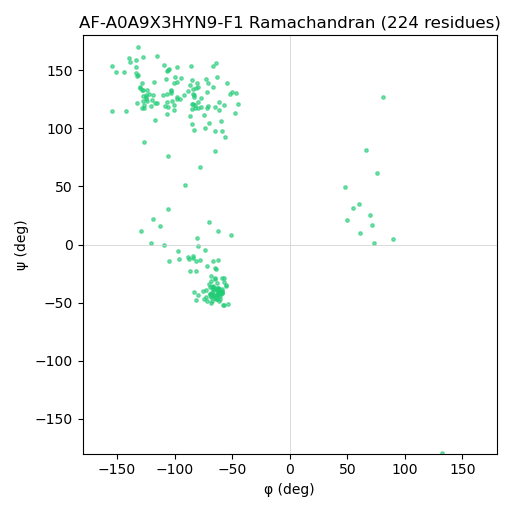83 GLU A O 1
ATOM 685 N N . SER A 1 84 ? 7.711 10.300 1.947 1.00 70.50 84 SER A N 1
ATOM 686 C CA . SER A 1 84 ? 6.564 10.058 2.830 1.00 70.50 84 SER A CA 1
ATOM 687 C C . SER A 1 84 ? 6.909 10.073 4.323 1.00 70.50 84 SER A C 1
ATOM 689 O O . SER A 1 84 ? 6.015 9.902 5.142 1.00 70.50 84 SER A O 1
ATOM 691 N N . GLN A 1 85 ? 8.182 10.267 4.694 1.00 76.62 85 GLN A N 1
ATOM 692 C CA . GLN A 1 85 ? 8.664 10.205 6.083 1.00 76.62 85 GLN A CA 1
ATOM 693 C C . GLN A 1 85 ? 8.319 8.883 6.798 1.00 76.62 85 GLN A C 1
ATOM 695 O O . GLN A 1 85 ? 8.142 8.843 8.012 1.00 76.62 85 GLN A O 1
ATOM 700 N N . THR A 1 86 ? 8.253 7.784 6.043 1.00 77.31 86 THR A N 1
ATOM 701 C CA . THR A 1 86 ? 7.946 6.440 6.563 1.00 77.31 86 THR A CA 1
ATOM 702 C C . THR A 1 86 ? 9.131 5.495 6.392 1.00 77.31 86 THR A C 1
ATOM 704 O O . THR A 1 86 ? 10.019 5.713 5.563 1.00 77.31 86 THR A O 1
ATOM 707 N N . ASN A 1 87 ? 9.129 4.393 7.135 1.00 80.50 87 ASN A N 1
ATOM 708 C CA . ASN A 1 87 ? 10.061 3.295 6.941 1.00 80.50 87 ASN A CA 1
ATOM 709 C C . ASN A 1 87 ? 9.424 2.189 6.111 1.00 80.50 87 ASN A C 1
ATOM 711 O O . ASN A 1 87 ? 8.229 1.938 6.167 1.00 80.50 87 ASN A O 1
ATOM 715 N N . LYS A 1 88 ? 10.251 1.430 5.392 1.00 79.44 88 LYS A N 1
ATOM 716 C CA . LYS A 1 88 ? 9.782 0.293 4.587 1.00 79.44 88 LYS A CA 1
ATOM 717 C C . LYS A 1 88 ? 9.012 -0.761 5.403 1.00 79.44 88 LYS A C 1
ATOM 719 O O . LYS A 1 88 ? 8.154 -1.437 4.853 1.00 79.44 88 LYS A O 1
ATOM 724 N N . SER A 1 89 ? 9.318 -0.896 6.694 1.00 83.56 89 SER A N 1
ATOM 725 C CA . SER A 1 89 ? 8.628 -1.794 7.632 1.00 83.56 89 SER A CA 1
ATOM 726 C C . SER A 1 89 ? 7.162 -1.450 7.863 1.00 83.56 89 SER A C 1
ATOM 728 O O . SER A 1 89 ? 6.411 -2.313 8.314 1.00 83.56 89 SER A O 1
ATOM 730 N N . ASP A 1 90 ? 6.783 -0.206 7.584 1.00 80.44 90 ASP A N 1
ATOM 731 C CA . ASP A 1 90 ? 5.436 0.314 7.810 1.00 80.44 90 ASP A CA 1
ATOM 732 C C . ASP A 1 90 ? 4.501 -0.098 6.660 1.00 80.44 90 ASP A C 1
ATOM 734 O O . ASP A 1 90 ? 3.280 -0.059 6.789 1.00 80.44 90 ASP A O 1
ATOM 738 N N . TRP A 1 91 ? 5.085 -0.566 5.551 1.00 87.31 91 TRP A N 1
ATOM 739 C CA . TRP A 1 91 ? 4.382 -0.916 4.329 1.00 87.31 91 TRP A CA 1
ATOM 740 C C . TRP A 1 91 ? 4.300 -2.429 4.125 1.00 87.31 91 TRP A C 1
ATOM 742 O O . TRP A 1 91 ? 5.192 -3.210 4.467 1.00 87.31 91 TRP A O 1
ATOM 752 N N . LYS A 1 92 ? 3.213 -2.831 3.481 1.00 91.38 92 LYS A N 1
ATOM 753 C CA . LYS A 1 92 ? 2.962 -4.163 2.932 1.00 91.38 92 LYS A CA 1
ATOM 754 C C . LYS A 1 92 ? 3.008 -4.069 1.415 1.00 91.38 92 LYS A C 1
ATOM 756 O O . LYS A 1 92 ? 2.710 -3.005 0.875 1.00 91.38 92 LYS A O 1
ATOM 761 N N . HIS A 1 93 ? 3.321 -5.154 0.710 1.00 94.81 93 HIS A N 1
ATOM 762 C CA . HIS A 1 93 ? 3.486 -5.110 -0.748 1.00 94.81 93 HIS A CA 1
ATOM 763 C C . HIS A 1 93 ? 2.906 -6.299 -1.512 1.00 94.81 93 HIS A C 1
ATOM 765 O O . HIS A 1 93 ? 2.714 -7.387 -0.975 1.00 94.81 93 HIS A O 1
ATOM 771 N N . ILE A 1 94 ? 2.692 -6.079 -2.809 1.00 94.44 94 ILE A N 1
ATOM 772 C CA . ILE A 1 94 ? 2.463 -7.096 -3.841 1.00 94.44 94 ILE A CA 1
ATOM 773 C C . ILE A 1 94 ? 3.440 -6.803 -4.978 1.00 94.44 94 ILE A C 1
ATOM 775 O O . ILE A 1 94 ? 3.631 -5.642 -5.341 1.00 94.44 94 ILE A O 1
ATOM 779 N N . VAL A 1 95 ? 4.037 -7.844 -5.555 1.00 92.88 95 VAL A N 1
ATOM 780 C CA . VAL A 1 95 ? 4.856 -7.741 -6.768 1.00 92.88 95 VAL A CA 1
ATOM 781 C C . VAL A 1 95 ? 4.227 -8.613 -7.847 1.00 92.88 95 VAL A C 1
ATOM 783 O O . VAL A 1 95 ? 4.025 -9.803 -7.631 1.00 92.88 95 VAL A O 1
ATOM 786 N N . ASP A 1 96 ? 3.931 -8.014 -8.994 1.00 89.25 96 ASP A N 1
ATOM 787 C CA . ASP A 1 96 ? 3.391 -8.674 -10.181 1.00 89.25 96 ASP A CA 1
ATOM 788 C C . ASP A 1 96 ? 4.190 -8.215 -11.409 1.00 89.25 96 ASP A C 1
ATOM 790 O O . ASP A 1 96 ? 4.261 -7.022 -11.686 1.00 89.25 96 ASP A O 1
ATOM 794 N N . ALA A 1 97 ? 4.805 -9.147 -12.137 1.00 86.06 97 ALA A N 1
ATOM 795 C CA . ALA A 1 97 ? 5.591 -8.866 -13.345 1.00 86.06 97 ALA A CA 1
ATOM 796 C C . ALA A 1 97 ? 4.946 -9.413 -14.634 1.00 86.06 97 ALA A C 1
ATOM 798 O O . ALA A 1 97 ? 5.602 -9.538 -15.670 1.00 86.06 97 ALA A O 1
ATOM 799 N N . THR A 1 98 ? 3.659 -9.762 -14.587 1.00 82.38 98 THR A N 1
ATOM 800 C CA . THR A 1 98 ? 2.933 -10.304 -15.741 1.00 82.38 98 THR A CA 1
ATOM 801 C C . THR A 1 98 ? 2.843 -9.305 -16.901 1.00 82.38 98 THR A C 1
ATOM 803 O O . THR A 1 98 ? 2.690 -8.094 -16.718 1.00 82.38 98 THR A O 1
ATOM 806 N N . GLY A 1 99 ? 2.921 -9.822 -18.133 1.00 78.25 99 GLY A N 1
ATOM 807 C CA . GLY A 1 99 ? 2.719 -9.029 -19.352 1.00 78.25 99 GLY A CA 1
ATOM 808 C C . GLY A 1 99 ? 3.825 -8.011 -19.657 1.00 78.25 99 GLY A C 1
ATOM 809 O O . GLY A 1 99 ? 3.554 -6.997 -20.295 1.00 78.25 99 GLY A O 1
ATOM 810 N N . GLY A 1 100 ? 5.058 -8.238 -19.186 1.00 77.38 100 GLY A N 1
AT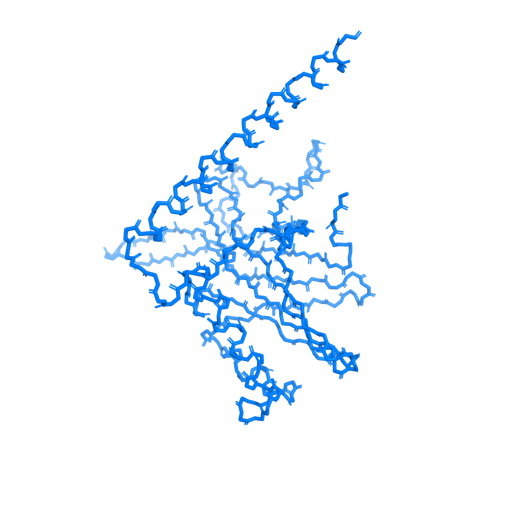OM 811 C CA . GLY A 1 100 ? 6.201 -7.350 -19.454 1.00 77.38 100 GLY A CA 1
ATOM 812 C C . GLY A 1 100 ? 6.137 -6.009 -18.713 1.00 77.38 100 GLY A C 1
ATOM 813 O O . GLY A 1 100 ? 6.841 -5.058 -19.066 1.00 77.38 100 GLY A O 1
ATOM 814 N N . VAL A 1 101 ? 5.293 -5.913 -17.688 1.00 83.38 101 VAL A N 1
ATOM 815 C CA . VAL A 1 101 ? 5.133 -4.723 -16.857 1.00 83.38 101 VAL A CA 1
ATOM 816 C C . VAL A 1 101 ? 5.310 -5.136 -15.406 1.00 83.38 101 VAL A C 1
ATOM 818 O O . VAL A 1 101 ? 4.525 -5.924 -14.888 1.00 83.38 101 VAL A O 1
ATOM 821 N N . LEU A 1 102 ? 6.294 -4.545 -14.735 1.00 86.81 102 LEU A N 1
ATOM 822 C CA . LEU A 1 102 ? 6.426 -4.671 -13.292 1.00 86.81 102 LEU A CA 1
ATOM 823 C C . LEU A 1 102 ? 5.410 -3.752 -12.616 1.00 86.81 102 LEU A C 1
ATOM 825 O O . LEU A 1 102 ? 5.380 -2.550 -12.876 1.00 86.81 102 LEU A O 1
ATOM 829 N N . LYS A 1 103 ? 4.602 -4.317 -11.729 1.00 90.25 103 LYS A N 1
ATOM 830 C CA . LYS A 1 103 ? 3.650 -3.639 -10.855 1.00 90.25 103 LYS A CA 1
ATOM 831 C C . LYS A 1 103 ? 4.032 -3.973 -9.419 1.00 90.25 103 LYS A C 1
ATOM 833 O O . LYS A 1 103 ? 4.036 -5.136 -9.023 1.00 90.25 103 LYS A O 1
ATOM 838 N N . VAL A 1 104 ? 4.352 -2.952 -8.639 1.00 90.88 104 VAL A N 1
ATOM 839 C CA . VAL A 1 104 ? 4.600 -3.074 -7.204 1.00 90.88 104 VAL A CA 1
ATOM 840 C C . VAL A 1 104 ? 3.548 -2.247 -6.489 1.00 90.88 104 VAL A C 1
ATOM 842 O O . VAL A 1 104 ? 3.593 -1.017 -6.519 1.00 90.88 104 VAL A O 1
ATOM 845 N N . TRP A 1 105 ? 2.594 -2.926 -5.865 1.00 92.44 105 TRP A N 1
ATOM 846 C CA . TRP A 1 105 ? 1.641 -2.277 -4.975 1.00 92.44 105 TRP A CA 1
ATOM 847 C C . TRP A 1 105 ? 2.237 -2.211 -3.582 1.00 92.44 105 TRP A C 1
ATOM 849 O O . TRP A 1 105 ? 2.799 -3.201 -3.118 1.00 92.44 105 TRP A O 1
ATOM 859 N N . ILE A 1 106 ? 2.085 -1.076 -2.912 1.00 91.50 106 ILE A N 1
ATOM 860 C CA . ILE A 1 106 ? 2.443 -0.901 -1.507 1.00 91.50 106 ILE A CA 1
ATOM 861 C C . ILE A 1 106 ? 1.299 -0.226 -0.751 1.00 91.50 106 ILE A C 1
ATOM 863 O O . ILE A 1 106 ? 0.580 0.599 -1.314 1.00 91.50 106 ILE A O 1
ATOM 867 N N . THR A 1 107 ? 1.118 -0.594 0.514 1.00 88.75 107 THR A N 1
ATOM 868 C CA . THR A 1 107 ? 0.102 0.008 1.385 1.00 88.75 107 THR A CA 1
ATOM 869 C C . THR A 1 107 ? 0.503 -0.018 2.857 1.00 88.75 107 THR A C 1
ATOM 871 O O . THR A 1 107 ? 1.160 -0.962 3.292 1.00 88.75 107 THR A O 1
ATOM 874 N N . ASP A 1 108 ? 0.074 0.981 3.620 1.00 84.69 108 ASP A N 1
ATOM 875 C CA . ASP A 1 108 ? 0.265 1.110 5.070 1.00 84.69 108 ASP A CA 1
ATOM 876 C C . ASP A 1 108 ? -1.074 1.154 5.834 1.00 84.69 108 ASP A C 1
ATOM 878 O O . ASP A 1 108 ? -1.138 1.634 6.965 1.00 84.69 108 ASP A O 1
ATOM 882 N N . LEU A 1 109 ? -2.156 0.630 5.233 1.00 81.81 109 LEU A N 1
ATOM 883 C CA . LEU A 1 109 ? -3.491 0.711 5.828 1.00 81.81 109 LEU A CA 1
ATOM 884 C C . LEU A 1 109 ? -3.522 0.204 7.279 1.00 81.81 109 LEU A C 1
ATOM 886 O O . LEU A 1 109 ? -3.121 -0.931 7.583 1.00 81.81 109 LEU A O 1
ATOM 890 N N . TYR A 1 110 ? -4.103 1.031 8.143 1.00 77.25 110 TYR A N 1
ATOM 891 C CA . TYR A 1 110 ? -4.353 0.781 9.553 1.00 77.25 110 TYR A CA 1
ATOM 892 C C . TYR A 1 110 ? -5.822 1.040 9.899 1.00 77.25 110 TYR A C 1
ATOM 894 O O . TYR A 1 110 ? -6.555 1.701 9.164 1.00 77.25 110 TYR A O 1
ATOM 902 N N . TYR A 1 111 ? -6.266 0.492 11.027 1.00 74.94 111 TYR A N 1
ATOM 903 C CA . TYR A 1 111 ? -7.617 0.695 11.538 1.00 74.94 111 TYR A CA 1
ATOM 904 C C . TYR A 1 111 ? -7.609 1.741 12.658 1.00 74.94 111 TYR A C 1
ATOM 906 O O . TYR A 1 111 ? -6.943 1.549 13.674 1.00 74.94 111 TYR A O 1
ATOM 914 N N . ASP A 1 112 ? -8.345 2.839 12.480 1.00 70.62 112 ASP A N 1
ATOM 915 C CA . ASP A 1 112 ? -8.585 3.840 13.522 1.00 70.62 112 ASP A CA 1
ATOM 916 C C . ASP A 1 112 ? -9.802 3.408 14.349 1.00 70.62 112 ASP A C 1
ATOM 918 O O . ASP A 1 112 ? -10.944 3.420 13.876 1.00 70.62 112 ASP A O 1
ATOM 922 N N . THR A 1 113 ? -9.550 3.030 15.600 1.00 66.38 113 THR A N 1
ATOM 923 C CA . THR A 1 113 ? -10.572 2.553 16.539 1.00 66.38 113 THR A CA 1
ATOM 924 C C . THR A 1 113 ? -11.552 3.643 16.968 1.00 66.38 113 THR A C 1
ATOM 926 O O . THR A 1 113 ? -12.702 3.330 17.274 1.00 66.38 113 THR A O 1
ATOM 929 N N . THR A 1 114 ? -11.137 4.911 16.950 1.00 68.50 114 THR A N 1
ATOM 930 C CA . THR A 1 114 ? -11.969 6.056 17.348 1.00 68.50 114 THR A CA 1
ATOM 931 C C . THR A 1 114 ? -12.993 6.353 16.263 1.00 68.50 114 THR A C 1
ATOM 933 O O . THR A 1 114 ? -14.183 6.505 16.534 1.00 68.50 114 THR A O 1
ATOM 936 N N . LYS A 1 115 ? -12.539 6.392 15.007 1.00 67.19 115 LYS A N 1
ATOM 937 C CA . LYS A 1 115 ? -13.390 6.694 13.847 1.00 67.19 115 LYS A CA 1
ATOM 938 C C . LYS A 1 115 ? -14.076 5.461 13.263 1.00 67.19 115 LYS A C 1
ATOM 940 O O . LYS A 1 115 ? -15.005 5.612 12.470 1.00 67.19 115 LYS A O 1
ATOM 945 N N . LYS A 1 116 ? -13.651 4.259 13.669 1.00 68.44 116 LYS A N 1
ATOM 946 C CA . LYS A 1 116 ? -14.128 2.955 13.176 1.00 68.44 116 LYS A CA 1
ATOM 947 C C . LYS A 1 116 ? -13.903 2.763 11.672 1.00 68.44 116 LYS A C 1
ATOM 949 O O . LYS A 1 116 ? -14.737 2.191 10.974 1.00 68.44 116 LYS A O 1
ATOM 954 N N . LYS A 1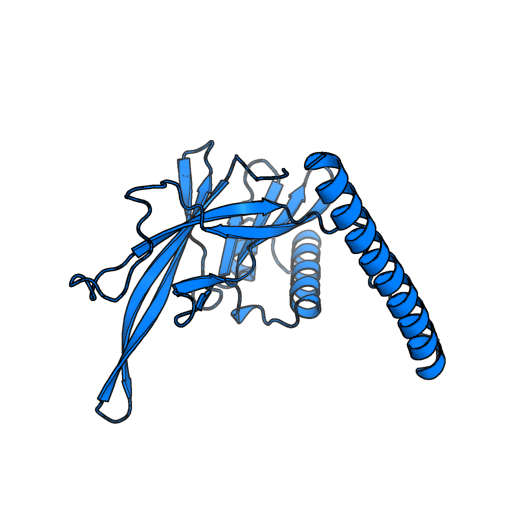 117 ? -12.796 3.293 11.146 1.00 68.69 117 LYS A N 1
ATOM 955 C CA . LYS A 1 117 ? -12.494 3.315 9.704 1.00 68.69 117 LYS A CA 1
ATOM 956 C C . LYS A 1 117 ? -11.058 2.879 9.436 1.00 68.69 117 LYS A C 1
ATOM 958 O O . LYS A 1 117 ? -10.183 3.061 10.278 1.00 68.69 117 LYS A O 1
ATOM 963 N N . PHE A 1 118 ? -10.825 2.327 8.245 1.00 68.88 118 PHE A N 1
ATOM 964 C CA . PHE A 1 118 ? -9.467 2.134 7.741 1.00 68.88 118 PHE A CA 1
ATOM 965 C C . PHE A 1 118 ? -8.940 3.440 7.146 1.00 68.88 118 PHE A C 1
ATOM 967 O O . PHE A 1 118 ? -9.672 4.143 6.446 1.00 68.88 118 PHE A O 1
ATOM 974 N N . TYR A 1 119 ? -7.673 3.723 7.418 1.00 70.81 119 TYR A N 1
ATOM 975 C CA . TYR A 1 119 ? -6.917 4.862 6.911 1.00 70.81 119 TYR A CA 1
ATOM 976 C C . TYR A 1 119 ? -5.557 4.397 6.421 1.00 70.81 119 TYR A C 1
ATOM 978 O O . TYR A 1 119 ? -5.075 3.350 6.843 1.00 70.81 119 TYR A O 1
ATOM 986 N N . GLY A 1 120 ? -4.947 5.194 5.553 1.00 73.25 120 GLY A N 1
ATOM 987 C CA . GLY A 1 120 ? -3.634 4.939 4.980 1.00 73.25 120 GLY A CA 1
ATOM 988 C C . GLY A 1 120 ? -3.650 5.140 3.473 1.00 73.25 120 GLY A C 1
ATOM 989 O O . GLY A 1 120 ? -4.672 5.483 2.872 1.00 73.25 120 GLY A O 1
ATOM 990 N N . ASP A 1 121 ? -2.494 4.914 2.882 1.00 78.50 121 ASP A N 1
ATOM 991 C CA . ASP A 1 121 ? -2.228 5.098 1.475 1.00 78.50 121 ASP A CA 1
ATOM 992 C C . ASP A 1 121 ? -2.166 3.752 0.749 1.00 78.50 121 ASP A C 1
ATOM 994 O O . ASP A 1 121 ? -1.772 2.701 1.275 1.00 78.50 121 ASP A O 1
ATOM 998 N N . VAL A 1 122 ? -2.519 3.799 -0.532 1.00 84.31 122 VAL A N 1
ATOM 999 C CA . VAL A 1 122 ? -2.234 2.726 -1.481 1.00 84.31 122 VAL A CA 1
ATOM 1000 C C . VAL A 1 122 ? -1.483 3.341 -2.642 1.00 84.31 122 VAL A C 1
ATOM 1002 O O . VAL A 1 122 ? -1.912 4.339 -3.219 1.00 84.31 122 VAL A O 1
ATOM 1005 N N . VAL A 1 123 ? -0.344 2.755 -2.990 1.00 86.06 123 VAL A N 1
ATOM 1006 C CA . VAL A 1 123 ? 0.526 3.278 -4.041 1.00 86.06 123 VAL A CA 1
ATOM 1007 C C . VAL A 1 123 ? 0.878 2.160 -5.007 1.00 86.06 123 VAL A C 1
ATOM 1009 O O . VAL A 1 123 ? 1.220 1.050 -4.604 1.00 86.06 123 VAL A O 1
ATOM 1012 N N . LEU A 1 124 ? 0.808 2.467 -6.299 1.00 87.50 124 LEU A N 1
ATOM 1013 C CA . LEU A 1 124 ? 1.289 1.616 -7.378 1.00 87.50 124 LEU A CA 1
ATOM 1014 C C . LEU A 1 124 ? 2.552 2.227 -7.971 1.00 87.50 124 LEU A C 1
ATOM 1016 O O . LEU A 1 124 ? 2.515 3.314 -8.551 1.00 87.50 124 LEU A O 1
ATOM 1020 N N . PHE A 1 125 ? 3.647 1.487 -7.886 1.00 85.44 125 PHE A N 1
ATOM 1021 C CA . PHE A 1 125 ? 4.803 1.672 -8.746 1.00 85.44 125 PHE A CA 1
ATOM 1022 C C . PHE A 1 125 ? 4.665 0.772 -9.971 1.00 85.44 125 PHE A C 1
ATOM 1024 O O . PHE A 1 125 ? 4.450 -0.433 -9.842 1.00 85.44 125 PHE A O 1
ATOM 1031 N N . ARG A 1 126 ? 4.815 1.342 -11.163 1.00 83.44 126 ARG A N 1
ATOM 1032 C CA . ARG A 1 126 ? 4.752 0.611 -12.426 1.00 83.44 126 ARG A CA 1
ATOM 1033 C C . ARG A 1 126 ? 5.990 0.898 -13.264 1.00 83.44 126 ARG A C 1
ATOM 1035 O O . ARG A 1 126 ? 6.338 2.057 -13.464 1.00 83.44 126 ARG A O 1
ATOM 1042 N N . GLU A 1 127 ? 6.612 -0.142 -13.805 1.00 81.25 127 GLU A N 1
ATOM 1043 C CA . GLU A 1 127 ? 7.700 -0.032 -14.780 1.00 81.25 127 GLU A CA 1
ATOM 1044 C C . GLU A 1 127 ? 7.376 -0.871 -16.024 1.00 81.25 127 GLU A C 1
ATOM 1046 O O . GLU A 1 127 ? 7.219 -2.090 -15.951 1.00 81.25 127 GLU A O 1
ATOM 1051 N N . SER A 1 128 ? 7.254 -0.210 -17.179 1.00 74.19 128 SER A N 1
ATOM 1052 C CA . SER A 1 128 ? 7.122 -0.880 -18.479 1.00 74.19 128 SER A CA 1
ATOM 1053 C C . SER A 1 128 ? 8.507 -1.272 -18.978 1.00 74.19 128 SER A C 1
ATOM 1055 O O . SER A 1 128 ? 9.353 -0.403 -19.195 1.00 74.19 128 SER A O 1
ATOM 1057 N N . THR A 1 129 ? 8.746 -2.567 -19.198 1.00 65.00 129 THR A N 1
ATOM 1058 C CA . THR A 1 129 ? 10.024 -3.033 -19.767 1.00 65.00 129 THR A CA 1
ATOM 1059 C C . THR A 1 129 ? 10.184 -2.614 -21.228 1.00 65.00 129 THR A C 1
ATOM 1061 O O . THR A 1 129 ? 11.296 -2.312 -21.659 1.00 65.00 129 THR A O 1
ATOM 1064 N N . LYS A 1 130 ? 9.067 -2.517 -21.965 1.00 66.19 130 LYS A N 1
ATOM 1065 C CA . LYS A 1 130 ? 9.025 -2.119 -23.377 1.00 66.19 130 LYS A CA 1
ATOM 1066 C C . LYS A 1 130 ? 9.319 -0.631 -23.564 1.00 66.19 130 LYS A C 1
ATOM 1068 O O . LYS A 1 130 ? 10.166 -0.268 -24.372 1.00 66.19 130 LYS A O 1
ATOM 1073 N N . ASP A 1 131 ? 8.660 0.220 -22.782 1.00 66.25 131 ASP A N 1
ATOM 1074 C CA . ASP A 1 131 ? 8.734 1.677 -22.969 1.00 66.25 131 ASP A CA 1
ATOM 1075 C C . ASP A 1 131 ? 9.752 2.346 -22.037 1.00 66.25 131 ASP A C 1
ATOM 1077 O O . ASP A 1 131 ? 9.946 3.559 -22.101 1.00 66.25 131 ASP A O 1
ATOM 1081 N N . LYS A 1 132 ? 10.359 1.580 -21.116 1.00 64.19 132 LYS A N 1
ATOM 1082 C CA . LYS A 1 132 ? 11.224 2.061 -20.019 1.00 64.19 132 LYS A CA 1
ATOM 1083 C C . LYS A 1 132 ? 10.598 3.200 -19.199 1.00 64.19 132 LYS A C 1
ATOM 1085 O O . LYS A 1 132 ? 11.308 3.951 -18.525 1.00 64.19 132 LYS A O 1
ATOM 1090 N N . LYS A 1 133 ? 9.270 3.334 -19.252 1.00 69.06 133 LYS A N 1
ATOM 1091 C CA . LYS A 1 133 ? 8.497 4.321 -18.498 1.00 69.06 133 LYS A CA 1
ATOM 1092 C C . LYS A 1 133 ? 8.273 3.816 -17.084 1.00 69.06 133 LYS A C 1
ATOM 1094 O O . LYS A 1 133 ? 7.911 2.657 -16.883 1.00 69.06 133 LYS A O 1
ATOM 1099 N N . ILE A 1 134 ? 8.482 4.716 -16.131 1.00 70.38 134 ILE A N 1
ATOM 1100 C CA . ILE A 1 134 ? 8.297 4.476 -14.704 1.00 70.38 134 ILE A CA 1
ATOM 1101 C C . ILE A 1 134 ? 7.233 5.439 -14.200 1.00 70.38 134 ILE A C 1
ATOM 1103 O O . ILE A 1 134 ? 7.350 6.647 -14.400 1.00 70.38 134 ILE A O 1
ATOM 1107 N N . GLU A 1 135 ? 6.229 4.906 -13.519 1.00 75.44 135 GLU A N 1
ATOM 1108 C CA . GLU A 1 135 ? 5.087 5.658 -13.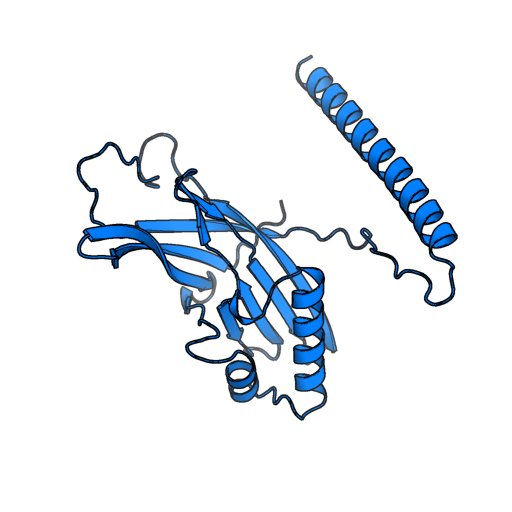013 1.00 75.44 135 GLU A CA 1
ATOM 1109 C C . GLU A 1 135 ? 4.858 5.336 -11.534 1.00 75.44 135 GLU A C 1
ATOM 1111 O O . GLU A 1 135 ? 4.861 4.173 -11.133 1.00 75.44 135 GLU A O 1
ATOM 1116 N N . PHE A 1 136 ? 4.626 6.375 -10.730 1.00 74.44 136 PHE A N 1
ATOM 1117 C CA . PHE A 1 136 ? 4.050 6.244 -9.394 1.00 74.44 136 PHE A CA 1
ATOM 1118 C C . PHE A 1 136 ? 2.644 6.816 -9.423 1.00 74.44 136 PHE A C 1
ATOM 1120 O O . PHE A 1 136 ? 2.431 7.944 -9.866 1.00 74.44 136 PHE A O 1
ATOM 1127 N N . SER A 1 137 ? 1.686 6.038 -8.943 1.00 75.81 137 SER A N 1
ATOM 1128 C CA . SER A 1 137 ? 0.316 6.492 -8.750 1.00 75.81 137 SER A CA 1
ATOM 1129 C C . SER A 1 137 ? -0.065 6.272 -7.299 1.00 75.81 137 SER A C 1
ATOM 1131 O O . SER A 1 137 ? 0.032 5.150 -6.807 1.00 75.81 137 SER A O 1
ATOM 1133 N N . LYS A 1 138 ? -0.471 7.348 -6.627 1.00 75.69 138 LYS A N 1
ATOM 1134 C CA . LYS A 1 138 ? -1.037 7.300 -5.283 1.00 75.69 138 LYS A CA 1
ATOM 1135 C C . LYS A 1 138 ? -2.559 7.248 -5.390 1.00 75.69 138 LYS A C 1
ATOM 1137 O O . LYS A 1 138 ? -3.147 7.846 -6.293 1.00 75.69 138 LYS A O 1
ATOM 1142 N N . PHE A 1 139 ? -3.185 6.498 -4.497 1.00 70.75 139 PHE A N 1
ATOM 1143 C CA . PHE A 1 139 ? -4.627 6.337 -4.444 1.00 70.75 139 PHE A CA 1
ATOM 1144 C C . PHE A 1 139 ? -5.130 6.734 -3.071 1.00 70.75 139 PHE A C 1
ATOM 1146 O O . PHE A 1 139 ? -4.605 6.282 -2.054 1.00 70.75 139 PHE A O 1
ATOM 1153 N N . ILE A 1 140 ? -6.190 7.535 -3.067 1.00 67.56 140 ILE A N 1
ATOM 1154 C CA . ILE A 1 140 ? -6.980 7.769 -1.869 1.00 67.56 140 ILE A CA 1
ATOM 1155 C C . ILE A 1 140 ? -7.989 6.633 -1.791 1.00 67.56 140 ILE A C 1
ATOM 1157 O O . ILE A 1 140 ? -8.804 6.437 -2.699 1.00 67.56 140 ILE A O 1
ATOM 1161 N N . THR A 1 141 ? -7.937 5.876 -0.699 1.00 64.06 141 THR A N 1
ATOM 1162 C CA . THR A 1 141 ? -8.957 4.874 -0.407 1.00 64.06 141 THR A CA 1
ATOM 1163 C C . THR A 1 141 ? -10.146 5.528 0.280 1.00 64.06 141 THR A C 1
ATOM 1165 O O . THR A 1 141 ? -9.985 6.214 1.290 1.00 64.06 141 THR A O 1
ATOM 1168 N N . ARG A 1 142 ? -11.353 5.279 -0.222 1.00 60.91 142 ARG A N 1
ATOM 1169 C CA . ARG A 1 142 ? -12.607 5.627 0.450 1.00 60.91 142 ARG A CA 1
ATOM 1170 C C . ARG A 1 142 ? -13.386 4.356 0.744 1.00 60.91 142 ARG A C 1
ATOM 1172 O O . ARG A 1 142 ? -13.420 3.440 -0.071 1.00 60.91 142 ARG A O 1
ATOM 1179 N N . ILE A 1 143 ? -14.011 4.287 1.914 1.00 61.78 143 ILE A N 1
ATOM 1180 C CA . ILE A 1 143 ? -14.942 3.197 2.218 1.00 61.78 143 ILE A CA 1
ATOM 1181 C C . ILE A 1 143 ? -16.185 3.427 1.358 1.00 61.78 143 ILE A C 1
ATOM 1183 O O . ILE A 1 143 ? -16.815 4.478 1.464 1.00 61.78 143 ILE A O 1
ATOM 1187 N N . HIS A 1 144 ? -16.507 2.471 0.489 1.00 54.78 144 HIS A N 1
ATOM 1188 C CA . HIS A 1 144 ? -17.720 2.550 -0.315 1.00 54.78 144 HIS A CA 1
ATOM 1189 C C . HIS A 1 144 ? -18.898 1.999 0.483 1.00 54.78 144 HIS A C 1
ATOM 1191 O O . HIS A 1 144 ? -19.044 0.786 0.649 1.00 54.78 144 HIS A O 1
ATOM 1197 N N . GLU A 1 145 ? -19.735 2.900 0.985 1.00 50.00 145 GLU A N 1
ATOM 1198 C CA . GLU A 1 145 ? -20.985 2.574 1.669 1.00 50.00 145 GLU A CA 1
ATOM 1199 C C . GLU A 1 145 ? -22.066 2.342 0.605 1.00 50.00 145 GLU A C 1
ATOM 1201 O O . GLU A 1 145 ? -22.604 3.282 0.025 1.00 50.00 145 GLU A O 1
ATOM 1206 N N . ARG A 1 146 ? -22.332 1.073 0.272 1.00 40.91 146 ARG A N 1
ATOM 1207 C CA . ARG A 1 146 ? -23.157 0.735 -0.900 1.00 40.91 146 ARG A CA 1
ATOM 1208 C C . ARG A 1 146 ? -24.668 0.911 -0.691 1.00 40.91 146 ARG A C 1
ATOM 1210 O O . ARG A 1 146 ? -25.389 0.917 -1.681 1.00 40.91 146 ARG A O 1
ATOM 1217 N N . TYR A 1 147 ? -25.163 1.077 0.537 1.00 37.50 147 TYR A N 1
ATOM 1218 C CA . TYR A 1 147 ? -26.607 1.127 0.784 1.00 37.50 147 TYR A CA 1
ATOM 1219 C C . TYR A 1 147 ? -26.985 2.139 1.868 1.00 37.50 147 TYR A C 1
ATOM 1221 O O . TYR A 1 147 ? -26.676 1.956 3.046 1.00 37.50 147 TYR A O 1
ATOM 1229 N N . ARG A 1 148 ? -27.725 3.179 1.452 1.00 36.88 148 ARG A N 1
ATOM 1230 C CA . ARG A 1 148 ? -28.821 3.698 2.277 1.00 36.88 148 ARG A CA 1
ATOM 1231 C C . ARG A 1 148 ? -29.756 2.507 2.511 1.00 36.88 148 ARG A C 1
ATOM 1233 O O . ARG A 1 148 ? -30.207 1.901 1.546 1.00 36.88 148 ARG A O 1
ATOM 1240 N N . ASP A 1 149 ? -29.930 2.165 3.779 1.00 35.62 149 ASP A N 1
ATOM 1241 C CA . ASP A 1 149 ? -30.717 1.051 4.311 1.00 35.62 149 ASP A CA 1
ATOM 1242 C C . ASP A 1 149 ? -30.214 -0.369 3.971 1.00 35.62 149 ASP A C 1
ATOM 1244 O O . ASP A 1 149 ? -30.749 -1.098 3.145 1.00 35.62 149 ASP A O 1
ATOM 1248 N N . VAL A 1 150 ? -29.213 -0.758 4.774 1.00 40.22 150 VAL A N 1
ATOM 1249 C CA . VAL A 1 150 ? -28.766 -2.116 5.144 1.00 40.22 150 VAL A CA 1
ATOM 1250 C C . VAL A 1 150 ? -27.865 -2.870 4.147 1.00 40.22 150 VAL A C 1
ATOM 1252 O O . VAL A 1 150 ? -28.168 -3.086 2.983 1.00 40.22 150 VAL A O 1
ATOM 1255 N N . ASP A 1 151 ? -26.740 -3.320 4.717 1.00 36.69 151 ASP A N 1
ATOM 1256 C CA . ASP A 1 151 ? -25.683 -4.196 4.195 1.00 36.69 151 ASP A CA 1
ATOM 1257 C C . ASP A 1 151 ? -24.663 -3.611 3.198 1.00 36.69 151 ASP A C 1
ATOM 1259 O O . ASP A 1 151 ? -24.373 -4.125 2.121 1.00 36.69 151 ASP A O 1
ATOM 1263 N N . GLY A 1 152 ? -23.933 -2.615 3.703 1.00 33.34 152 GLY A N 1
ATOM 1264 C CA . GLY A 1 152 ? -22.474 -2.721 3.812 1.00 33.34 152 GLY A CA 1
ATOM 1265 C C . GLY A 1 152 ? -22.095 -2.418 5.259 1.00 33.34 152 GLY A C 1
ATOM 1266 O O . GLY A 1 152 ? -21.966 -1.249 5.605 1.00 33.34 152 GLY A O 1
ATOM 1267 N N . ARG A 1 153 ? -22.067 -3.424 6.147 1.00 38.06 153 ARG A N 1
ATOM 1268 C CA . ARG A 1 153 ? -22.062 -3.175 7.601 1.00 38.06 153 ARG A CA 1
ATOM 1269 C C . ARG A 1 153 ? -20.797 -2.455 8.058 1.00 38.06 153 ARG A C 1
ATOM 1271 O O . ARG A 1 153 ? -19.787 -3.073 8.375 1.00 38.06 153 ARG A O 1
ATOM 1278 N N . TYR A 1 154 ? -20.927 -1.142 8.193 1.00 45.16 154 TYR A N 1
ATOM 1279 C CA . TYR A 1 154 ? -20.334 -0.382 9.277 1.00 45.16 154 TYR A CA 1
ATOM 1280 C C . TYR A 1 154 ? -20.589 -1.156 10.580 1.00 45.16 154 TYR A C 1
ATOM 1282 O O . TYR A 1 154 ? -21.745 -1.437 10.915 1.00 45.16 154 TYR A O 1
ATOM 1290 N N . HIS A 1 155 ? -19.541 -1.545 11.307 1.00 43.41 155 HIS A N 1
ATOM 1291 C CA . HIS A 1 155 ? -19.749 -2.111 12.636 1.00 43.41 155 HIS A CA 1
ATOM 1292 C C . HIS A 1 155 ? -20.143 -0.982 13.595 1.00 43.41 155 HIS A C 1
ATOM 1294 O O . HIS A 1 155 ? -19.313 -0.214 14.084 1.00 43.41 155 HIS A O 1
ATOM 1300 N N . ASP A 1 156 ? -21.443 -0.870 13.862 1.00 42.97 156 ASP A N 1
ATOM 1301 C CA . ASP A 1 156 ? -21.933 -0.176 15.045 1.00 42.97 156 ASP A CA 1
ATOM 1302 C C . ASP A 1 156 ? -21.633 -1.045 16.279 1.00 42.97 156 ASP A C 1
ATOM 1304 O O . ASP A 1 156 ? -22.097 -2.181 16.397 1.00 42.97 156 ASP A O 1
ATOM 1308 N N . PHE A 1 157 ? -20.813 -0.504 17.183 1.00 44.62 157 PHE A N 1
ATOM 1309 C CA . PHE A 1 157 ? -20.291 -1.185 18.375 1.00 44.62 157 PHE A CA 1
ATOM 1310 C C . PHE A 1 157 ? -21.329 -1.363 19.487 1.00 44.62 157 PHE A C 1
ATOM 1312 O O . PHE A 1 157 ? -21.030 -1.978 20.504 1.00 44.62 157 PHE A O 1
ATOM 1319 N N . THR A 1 158 ? -22.535 -0.824 19.322 1.00 42.34 158 THR A N 1
ATOM 1320 C CA .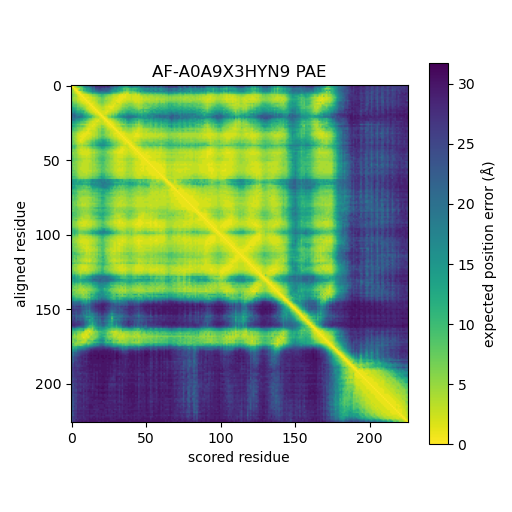 THR A 1 158 ? -23.611 -0.971 20.310 1.00 42.34 158 THR A CA 1
ATOM 1321 C C . THR A 1 158 ? -24.400 -2.275 20.149 1.00 42.34 158 THR A C 1
ATOM 1323 O O . THR A 1 158 ? -25.190 -2.631 21.022 1.00 42.34 158 THR A O 1
ATOM 1326 N N . LYS A 1 159 ? -24.194 -3.027 19.056 1.00 46.88 159 LYS A N 1
ATOM 1327 C CA . LYS A 1 159 ? -24.956 -4.250 18.762 1.00 46.88 159 LYS A CA 1
ATOM 1328 C C . LYS A 1 159 ? -24.202 -5.515 19.185 1.00 46.88 159 LYS A C 1
ATOM 1330 O O . LYS A 1 159 ? -23.002 -5.639 18.974 1.00 46.88 159 LYS A O 1
ATOM 1335 N N . ARG A 1 160 ? -24.959 -6.473 19.741 1.00 44.00 160 ARG A N 1
ATOM 1336 C CA . ARG A 1 160 ? -24.589 -7.738 20.431 1.00 44.00 160 ARG A CA 1
ATOM 1337 C C . ARG A 1 160 ? -23.606 -8.712 19.732 1.00 44.00 160 ARG A C 1
ATOM 1339 O O . ARG A 1 160 ? -23.414 -9.812 20.229 1.00 44.00 160 ARG A O 1
ATOM 1346 N N . ALA A 1 161 ? -22.972 -8.349 18.621 1.00 45.62 161 ALA A N 1
ATOM 1347 C CA . ALA A 1 161 ? -22.115 -9.218 17.806 1.00 45.62 161 ALA A CA 1
ATOM 1348 C C . ALA A 1 161 ? -20.604 -8.918 17.968 1.00 45.62 161 ALA A C 1
ATOM 1350 O O . ALA A 1 161 ? -19.834 -9.055 17.022 1.00 45.62 161 ALA A O 1
ATOM 1351 N N . GLY A 1 162 ? -20.177 -8.456 19.149 1.00 49.53 162 GLY A N 1
ATOM 1352 C CA . GLY A 1 162 ? -18.876 -7.811 19.404 1.00 49.53 162 GLY A CA 1
ATOM 1353 C C . GLY A 1 162 ? -17.607 -8.678 19.355 1.00 49.53 162 GLY A C 1
ATOM 1354 O O . GLY A 1 162 ? -16.598 -8.260 19.915 1.00 49.53 162 GLY A O 1
ATOM 1355 N N . GLY A 1 163 ? -17.638 -9.854 18.721 1.00 56.53 163 GLY A N 1
ATOM 1356 C CA . GLY A 1 163 ? -16.507 -10.792 18.663 1.00 56.53 163 GLY A CA 1
ATOM 1357 C C . GLY A 1 163 ? -16.140 -11.297 17.264 1.00 56.53 163 GLY A C 1
ATOM 1358 O O . GLY A 1 163 ? -15.390 -12.263 17.159 1.00 56.53 163 GLY A O 1
ATOM 1359 N N . HIS A 1 164 ? -16.675 -10.706 16.193 1.00 61.50 164 HIS A N 1
ATOM 1360 C CA . HIS A 1 164 ? -16.488 -11.222 14.832 1.00 61.50 164 HIS A CA 1
ATOM 1361 C C . HIS A 1 164 ? -15.508 -10.388 13.999 1.00 61.50 164 HIS A C 1
ATOM 1363 O O . HIS A 1 164 ? -15.370 -9.178 14.182 1.00 61.50 164 HIS A O 1
ATOM 1369 N N . SER A 1 165 ? -14.825 -11.058 13.068 1.00 66.12 165 SER A N 1
ATOM 1370 C CA . SER A 1 165 ? -14.057 -10.402 12.013 1.00 66.12 165 SER A CA 1
ATOM 1371 C C . SER A 1 165 ? -14.985 -9.664 11.047 1.00 66.12 165 SER A C 1
ATOM 1373 O O . SER A 1 165 ? -16.157 -10.012 10.885 1.00 66.12 165 SER A O 1
ATOM 1375 N N . PHE A 1 166 ? -14.460 -8.628 10.396 1.00 67.56 166 PHE A N 1
ATOM 1376 C CA . PHE A 1 166 ? -15.213 -7.824 9.436 1.00 67.56 166 PHE A CA 1
ATOM 1377 C C . PHE A 1 166 ? -14.372 -7.479 8.213 1.00 67.56 166 PHE A C 1
ATOM 1379 O O . PHE A 1 166 ? -13.145 -7.461 8.268 1.00 67.56 166 PHE A O 1
ATOM 1386 N N . VAL A 1 167 ? -15.043 -7.183 7.100 1.00 71.06 167 VAL A N 1
ATOM 1387 C CA . VAL A 1 167 ? -14.402 -6.883 5.816 1.00 71.06 167 VAL A CA 1
ATOM 1388 C C . VAL A 1 167 ? -14.929 -5.562 5.279 1.00 71.06 167 VAL A C 1
ATOM 1390 O O . VAL A 1 167 ? -16.132 -5.404 5.082 1.00 71.06 167 VAL A O 1
ATOM 1393 N N . HIS A 1 168 ? -14.033 -4.615 5.003 1.00 70.31 168 HIS A N 1
ATOM 1394 C CA . HIS A 1 168 ? -14.367 -3.364 4.328 1.00 70.31 168 HIS A CA 1
ATOM 1395 C C . HIS A 1 168 ? -13.935 -3.406 2.864 1.00 70.31 168 HIS A C 1
ATOM 1397 O O . HIS A 1 168 ? -12.781 -3.697 2.544 1.00 70.31 168 HIS A O 1
ATOM 1403 N N . ARG A 1 169 ? -14.865 -3.045 1.974 1.00 76.56 169 ARG A N 1
ATOM 1404 C CA . ARG A 1 169 ? -14.578 -2.747 0.570 1.00 76.56 169 ARG A CA 1
ATOM 1405 C C . ARG A 1 169 ? -14.119 -1.294 0.453 1.00 76.56 169 ARG A C 1
ATOM 1407 O O . ARG A 1 169 ? -14.865 -0.373 0.785 1.00 76.56 169 ARG A O 1
ATOM 1414 N N . LEU A 1 170 ? -12.908 -1.104 -0.053 1.00 69.88 170 LEU A N 1
ATOM 1415 C CA . LEU A 1 170 ? -12.296 0.200 -0.264 1.00 69.88 170 LEU A CA 1
ATOM 1416 C C . LEU A 1 170 ? -12.280 0.518 -1.762 1.00 69.88 170 LEU A C 1
ATOM 1418 O O . LEU A 1 170 ? -11.733 -0.231 -2.575 1.00 69.88 170 LEU A O 1
ATOM 1422 N N . GLU A 1 171 ? -12.894 1.636 -2.132 1.00 68.31 171 GLU A N 1
ATOM 1423 C CA . GLU A 1 171 ? -12.740 2.231 -3.453 1.00 68.31 171 GLU A CA 1
ATOM 1424 C C . GLU A 1 171 ? -11.440 3.015 -3.523 1.00 68.31 171 GLU A C 1
ATOM 1426 O O . GLU A 1 171 ? -11.109 3.765 -2.608 1.00 68.31 171 GLU A O 1
ATOM 1431 N N . MET A 1 172 ? -10.707 2.838 -4.620 1.00 69.06 172 MET A N 1
ATOM 1432 C CA . MET A 1 172 ? -9.453 3.536 -4.870 1.00 69.06 172 MET A CA 1
ATOM 1433 C C . MET A 1 172 ? -9.677 4.595 -5.940 1.00 69.06 172 MET A C 1
ATOM 1435 O O . MET A 1 172 ? -9.911 4.282 -7.113 1.00 69.06 172 MET A O 1
ATOM 1439 N N . GLU A 1 173 ? -9.585 5.855 -5.537 1.00 65.31 173 GLU A N 1
ATOM 1440 C CA . GLU A 1 173 ? -9.574 6.980 -6.459 1.00 65.31 173 GLU A CA 1
ATOM 1441 C C . GLU A 1 173 ? -8.125 7.403 -6.683 1.00 65.31 173 GLU A C 1
ATOM 1443 O O . GLU A 1 173 ? -7.380 7.611 -5.722 1.00 65.31 173 GLU A O 1
ATOM 1448 N N . ARG A 1 174 ? -7.697 7.480 -7.951 1.00 65.00 174 ARG A N 1
ATOM 1449 C CA . ARG A 1 174 ? -6.358 7.973 -8.274 1.00 65.00 174 ARG A CA 1
ATOM 1450 C C . ARG A 1 174 ? -6.266 9.405 -7.795 1.00 65.00 174 ARG A C 1
ATOM 1452 O O . ARG A 1 174 ? -6.947 10.283 -8.320 1.00 65.00 174 ARG A O 1
ATOM 1459 N N . GLU A 1 175 ? -5.385 9.624 -6.833 1.00 64.00 175 GLU A N 1
ATOM 1460 C CA . GLU A 1 175 ? -4.906 10.956 -6.563 1.00 64.00 175 GLU A CA 1
ATOM 1461 C C . GLU A 1 175 ? -4.041 11.300 -7.771 1.00 64.00 175 GLU A C 1
ATOM 1463 O O . GLU A 1 175 ? -2.952 10.747 -7.969 1.00 64.00 175 GLU A O 1
ATOM 1468 N N . GLU A 1 176 ? -4.563 12.141 -8.663 1.00 47.81 176 GLU A N 1
ATOM 1469 C CA . GLU A 1 176 ? -3.673 12.863 -9.554 1.00 47.81 176 GLU A CA 1
ATOM 1470 C C . GLU A 1 176 ? -2.751 13.649 -8.632 1.00 47.81 176 GLU A C 1
ATOM 1472 O O . GLU A 1 176 ? -3.110 14.713 -8.129 1.00 47.81 176 GLU A O 1
ATOM 1477 N N . MET A 1 177 ? -1.556 13.105 -8.387 1.00 44.56 177 MET A N 1
ATOM 1478 C CA . MET A 1 177 ? -0.422 13.932 -8.036 1.00 44.56 177 MET A CA 1
ATOM 1479 C C . MET A 1 177 ? -0.318 14.901 -9.199 1.00 44.56 177 MET A C 1
ATOM 1481 O O . MET A 1 177 ? 0.240 14.550 -10.239 1.00 44.56 177 MET A O 1
ATOM 1485 N N . ARG A 1 178 ? -0.970 16.067 -9.073 1.00 37.25 178 ARG A N 1
ATOM 1486 C CA . ARG A 1 178 ? -0.836 17.159 -10.024 1.00 37.25 178 ARG A CA 1
ATOM 1487 C C . ARG A 1 178 ? 0.657 17.280 -10.207 1.00 37.25 178 ARG A C 1
ATOM 1489 O O . ARG A 1 178 ? 1.376 17.619 -9.273 1.00 37.25 178 ARG A O 1
ATOM 1496 N N . THR A 1 179 ? 1.123 16.966 -11.401 1.00 35.66 179 THR A N 1
ATOM 1497 C CA . THR A 1 179 ? 2.532 16.903 -11.788 1.00 35.66 179 THR A CA 1
ATOM 1498 C C . THR A 1 179 ? 3.252 18.256 -11.665 1.00 35.66 179 THR A C 1
ATOM 1500 O O . THR A 1 179 ? 4.396 18.380 -12.088 1.00 35.66 179 THR A O 1
ATOM 1503 N N . ASN A 1 180 ? 2.616 19.240 -11.016 1.00 32.75 180 ASN A N 1
ATOM 1504 C CA . ASN A 1 180 ? 3.073 20.594 -10.752 1.00 32.75 180 ASN A CA 1
ATOM 1505 C C . ASN A 1 180 ? 3.153 20.970 -9.261 1.00 32.75 180 ASN A C 1
ATOM 1507 O O . ASN A 1 180 ? 3.598 22.078 -8.979 1.00 32.75 180 ASN A O 1
ATOM 1511 N N . THR A 1 181 ? 2.851 20.096 -8.288 1.00 32.53 181 THR A N 1
ATOM 1512 C CA . THR A 1 181 ? 3.403 20.275 -6.926 1.00 32.53 181 THR A CA 1
ATOM 1513 C C . THR A 1 181 ? 4.853 19.809 -6.930 1.00 32.53 181 THR A C 1
ATOM 1515 O O . THR A 1 181 ? 5.253 18.802 -6.351 1.00 32.53 181 THR A O 1
ATOM 1518 N N . HIS A 1 182 ? 5.671 20.554 -7.668 1.00 33.84 182 HIS A N 1
ATOM 1519 C CA . HIS A 1 182 ? 7.098 20.535 -7.470 1.00 33.84 182 HIS A CA 1
ATOM 1520 C C . HIS A 1 182 ? 7.366 20.985 -6.033 1.00 33.84 182 HIS A C 1
ATOM 1522 O O . HIS A 1 182 ? 7.374 22.179 -5.747 1.00 33.84 182 HIS A O 1
ATOM 1528 N N . VAL A 1 183 ? 7.729 20.053 -5.155 1.00 36.00 183 VAL A N 1
ATOM 1529 C CA . VAL A 1 183 ? 8.813 20.364 -4.221 1.00 36.00 183 VAL A CA 1
ATOM 1530 C C . VAL A 1 183 ? 10.049 20.537 -5.108 1.00 36.00 183 VAL A C 1
ATOM 1532 O O . VAL A 1 183 ? 10.796 19.593 -5.376 1.00 36.00 183 VAL A O 1
ATOM 1535 N N . ARG A 1 184 ? 10.173 21.722 -5.723 1.00 40.94 184 ARG A N 1
ATOM 1536 C CA . ARG A 1 184 ? 11.337 22.093 -6.526 1.00 40.94 184 ARG A CA 1
ATOM 1537 C C . ARG A 1 184 ? 12.505 22.041 -5.552 1.00 40.94 184 ARG A C 1
ATOM 1539 O O . ARG A 1 184 ? 12.439 22.626 -4.476 1.00 40.94 184 ARG A O 1
ATOM 1546 N N . ARG A 1 185 ? 13.508 21.226 -5.888 1.00 41.41 185 ARG A N 1
ATOM 1547 C CA . ARG A 1 185 ? 14.691 21.016 -5.049 1.00 41.41 185 ARG A CA 1
ATOM 1548 C C . ARG A 1 185 ? 15.219 22.367 -4.577 1.00 41.41 185 ARG A C 1
ATOM 1550 O O . ARG A 1 185 ? 15.417 23.251 -5.407 1.00 41.41 185 ARG A O 1
ATOM 1557 N N . LEU A 1 186 ? 15.456 22.481 -3.270 1.00 39.72 186 LEU A N 1
ATOM 1558 C CA . LEU A 1 186 ? 16.243 23.572 -2.706 1.00 39.72 186 LEU A CA 1
ATOM 1559 C C . LEU A 1 186 ? 17.546 23.661 -3.500 1.00 39.72 186 LEU A C 1
ATOM 1561 O O . LEU A 1 186 ? 18.175 22.633 -3.774 1.00 39.72 186 LEU A O 1
ATOM 1565 N N . ASN A 1 187 ? 17.895 24.869 -3.928 1.00 43.62 187 ASN A N 1
ATOM 1566 C CA . ASN A 1 187 ? 19.107 25.088 -4.696 1.00 43.62 187 ASN A CA 1
ATOM 1567 C C . ASN A 1 187 ? 20.284 24.760 -3.768 1.00 43.62 187 ASN A C 1
ATOM 1569 O O . ASN A 1 187 ? 20.411 25.378 -2.712 1.00 43.62 187 ASN A O 1
ATOM 1573 N N . GLU A 1 188 ? 21.096 23.758 -4.118 1.00 49.19 188 GLU A N 1
ATOM 1574 C CA . GLU A 1 188 ? 22.108 23.178 -3.212 1.00 49.19 188 GLU A CA 1
ATOM 1575 C C . GLU A 1 188 ? 23.181 24.203 -2.782 1.00 49.19 188 GLU A C 1
ATOM 1577 O O . GLU A 1 188 ? 23.878 23.979 -1.798 1.00 49.19 188 GLU A O 1
ATOM 1582 N N . ASN A 1 189 ? 23.239 25.356 -3.462 1.00 49.91 189 ASN A N 1
ATOM 1583 C CA . ASN A 1 189 ? 24.172 26.456 -3.206 1.00 49.91 189 ASN A CA 1
ATOM 1584 C C . ASN A 1 189 ? 23.523 27.719 -2.599 1.00 49.91 189 ASN A C 1
ATOM 1586 O O . ASN A 1 189 ? 24.223 28.708 -2.400 1.00 49.91 189 ASN A O 1
ATOM 1590 N N . ALA A 1 190 ? 22.207 27.738 -2.352 1.00 49.88 190 ALA A N 1
ATOM 1591 C CA . ALA A 1 190 ? 21.533 28.907 -1.780 1.00 49.88 190 ALA A CA 1
ATOM 1592 C C . ALA A 1 190 ? 21.629 28.912 -0.249 1.00 49.88 190 ALA A C 1
ATOM 1594 O O . ALA A 1 190 ? 21.507 27.869 0.402 1.00 49.88 190 ALA A O 1
ATOM 1595 N N . SER A 1 191 ? 21.813 30.095 0.339 1.00 59.25 191 SER A N 1
ATOM 1596 C CA . SER A 1 191 ? 21.847 30.244 1.793 1.00 59.25 191 SER A CA 1
ATOM 1597 C C . SER A 1 191 ? 20.496 29.869 2.419 1.00 59.25 191 SER A C 1
ATOM 1599 O O . SER A 1 191 ? 19.437 29.929 1.783 1.00 59.25 191 SER A O 1
ATOM 1601 N N . LEU A 1 192 ? 20.507 29.483 3.700 1.00 54.22 192 LEU A N 1
ATOM 1602 C CA . LEU A 1 192 ? 19.288 29.124 4.436 1.00 54.22 192 LEU A CA 1
ATOM 1603 C C . LEU A 1 192 ? 18.244 30.256 4.401 1.00 54.22 192 LEU A C 1
ATOM 1605 O O . LEU A 1 192 ? 17.045 29.992 4.316 1.00 54.22 192 LEU A O 1
ATOM 1609 N N . GLN A 1 193 ? 18.697 31.511 4.414 1.00 55.47 193 GLN A N 1
ATOM 1610 C CA . GLN A 1 193 ? 17.840 32.694 4.418 1.00 55.47 193 GLN A CA 1
ATOM 1611 C C . GLN A 1 193 ? 17.163 32.925 3.056 1.00 55.47 193 GLN A C 1
ATOM 1613 O O . GLN A 1 193 ? 15.970 33.222 3.012 1.00 55.47 193 GLN A O 1
ATOM 1618 N N . GLU A 1 194 ? 17.874 32.700 1.948 1.00 45.75 194 GLU A N 1
ATOM 1619 C CA . GLU A 1 194 ? 17.321 32.788 0.586 1.00 45.75 194 GLU A CA 1
ATOM 1620 C C . GLU A 1 194 ? 16.311 31.672 0.311 1.00 45.75 194 GLU A C 1
ATOM 1622 O O . GLU A 1 194 ? 15.225 31.930 -0.206 1.00 45.75 194 GLU A O 1
ATOM 1627 N N . ASN A 1 195 ? 16.621 30.445 0.738 1.00 51.06 195 ASN A N 1
ATOM 1628 C CA . ASN A 1 195 ? 15.698 29.316 0.639 1.00 51.06 195 ASN A CA 1
ATOM 1629 C C . ASN A 1 195 ? 14.434 29.537 1.486 1.00 51.06 195 ASN A C 1
ATOM 1631 O O . ASN A 1 195 ? 13.330 29.216 1.051 1.00 51.06 195 ASN A O 1
ATOM 1635 N N . THR A 1 196 ? 14.575 30.129 2.674 1.00 51.50 196 THR A N 1
ATOM 1636 C CA . THR A 1 196 ? 13.435 30.437 3.550 1.00 51.50 196 THR A CA 1
ATOM 1637 C C . THR A 1 196 ? 12.555 31.536 2.957 1.00 51.50 196 THR A C 1
ATOM 1639 O O . THR A 1 196 ? 11.336 31.388 2.923 1.00 51.50 196 THR A O 1
ATOM 1642 N N . LYS A 1 197 ? 13.155 32.608 2.424 1.00 59.75 197 LYS A N 1
ATOM 1643 C CA . LYS A 1 197 ? 12.421 33.687 1.750 1.00 59.75 197 LYS A CA 1
ATOM 1644 C C . LYS A 1 197 ? 11.655 33.166 0.531 1.00 59.75 197 LYS A C 1
ATOM 1646 O O . LYS A 1 197 ? 10.460 33.416 0.415 1.00 59.75 197 LYS A O 1
ATOM 1651 N N . HIS A 1 198 ? 12.312 32.372 -0.312 1.00 53.75 198 HIS A N 1
ATOM 1652 C CA . HIS A 1 198 ? 11.699 31.784 -1.500 1.00 53.75 198 HIS A CA 1
ATOM 1653 C C . HIS A 1 198 ? 10.542 30.831 -1.159 1.00 53.75 198 HIS A C 1
ATOM 1655 O O . HIS A 1 198 ? 9.479 30.889 -1.776 1.00 53.75 198 HIS A O 1
ATOM 1661 N N . ASN A 1 199 ? 10.706 29.989 -0.134 1.00 55.88 199 ASN A N 1
ATOM 1662 C CA . ASN A 1 199 ? 9.643 29.093 0.323 1.00 55.88 199 ASN A CA 1
ATOM 1663 C C . ASN A 1 199 ? 8.442 29.861 0.886 1.00 55.88 199 ASN A C 1
ATOM 1665 O O . ASN A 1 199 ? 7.303 29.468 0.643 1.00 55.88 199 ASN A O 1
ATOM 1669 N N . ASN A 1 200 ? 8.685 30.962 1.598 1.00 56.94 200 ASN A N 1
ATOM 1670 C CA . ASN A 1 200 ? 7.616 31.803 2.127 1.00 56.94 200 ASN A CA 1
ATOM 1671 C C . ASN A 1 200 ? 6.848 32.516 1.005 1.00 56.94 200 ASN A C 1
ATOM 1673 O O . ASN A 1 200 ? 5.623 32.543 1.042 1.00 56.94 200 ASN A O 1
ATOM 1677 N N . GLU A 1 201 ? 7.533 33.023 -0.023 1.00 58.34 201 GLU A N 1
ATOM 1678 C CA . GLU A 1 201 ? 6.890 33.616 -1.206 1.00 58.34 201 GLU A CA 1
ATOM 1679 C C . GLU A 1 201 ? 5.998 32.598 -1.938 1.00 58.34 201 GLU A C 1
ATOM 1681 O O . GLU A 1 201 ? 4.870 32.911 -2.320 1.00 58.34 201 GLU A O 1
ATOM 1686 N N . ILE A 1 202 ? 6.457 31.348 -2.058 1.00 55.97 202 ILE A N 1
ATOM 1687 C CA . ILE A 1 202 ? 5.675 30.253 -2.650 1.00 55.97 202 ILE A CA 1
ATOM 1688 C C . ILE A 1 202 ? 4.479 29.877 -1.770 1.00 55.97 202 ILE A C 1
ATOM 1690 O O . ILE A 1 202 ? 3.385 29.654 -2.292 1.00 55.97 202 ILE A O 1
ATOM 1694 N N . ALA A 1 203 ? 4.662 29.802 -0.450 1.00 51.94 203 ALA A N 1
ATOM 1695 C CA . ALA A 1 203 ? 3.584 29.499 0.485 1.00 51.94 203 ALA A CA 1
ATOM 1696 C C . ALA A 1 203 ? 2.487 30.572 0.431 1.00 51.94 203 ALA A C 1
ATOM 1698 O O . ALA A 1 203 ? 1.309 30.236 0.352 1.00 51.94 203 ALA A O 1
ATOM 1699 N N . ILE A 1 204 ? 2.870 31.851 0.375 1.00 63.03 204 ILE A N 1
ATOM 1700 C CA . ILE A 1 204 ? 1.940 32.979 0.233 1.00 63.03 204 ILE A CA 1
ATOM 1701 C C . ILE A 1 204 ? 1.167 32.880 -1.087 1.00 63.03 204 ILE A C 1
ATOM 1703 O O . ILE A 1 204 ? -0.061 32.948 -1.079 1.00 63.03 204 ILE A O 1
ATOM 1707 N N . ALA A 1 205 ? 1.854 32.650 -2.210 1.00 55.62 205 ALA A N 1
ATOM 1708 C CA . ALA A 1 205 ? 1.201 32.507 -3.512 1.00 55.62 205 ALA A CA 1
ATOM 1709 C C . ALA A 1 205 ? 0.252 31.295 -3.563 1.00 55.62 205 ALA A C 1
ATOM 1711 O O . ALA A 1 205 ? -0.826 31.363 -4.149 1.00 55.62 205 ALA A O 1
ATOM 1712 N N . THR A 1 206 ? 0.630 30.188 -2.922 1.00 54.94 206 THR A N 1
ATOM 1713 C CA . THR A 1 206 ? -0.190 28.970 -2.868 1.00 54.94 206 THR A CA 1
ATOM 1714 C C . THR A 1 206 ? -1.436 29.175 -2.013 1.00 54.94 206 THR A C 1
ATOM 1716 O O . THR A 1 206 ? -2.520 28.776 -2.431 1.00 54.94 206 THR A O 1
ATOM 1719 N N . ASN A 1 207 ? -1.300 29.831 -0.859 1.00 58.75 207 ASN A N 1
ATOM 1720 C CA . ASN A 1 207 ? -2.433 30.167 0.000 1.00 58.75 207 ASN A CA 1
ATOM 1721 C C . ASN A 1 207 ? -3.406 31.104 -0.722 1.00 58.75 207 ASN A C 1
ATOM 1723 O O . ASN A 1 207 ? -4.593 30.816 -0.751 1.00 58.75 207 ASN A O 1
ATOM 1727 N N . HIS A 1 208 ? -2.907 32.120 -1.434 1.00 66.19 208 HIS A N 1
ATOM 1728 C CA . HIS A 1 208 ? -3.757 33.005 -2.237 1.00 66.19 208 HIS A CA 1
ATOM 1729 C C . HIS A 1 208 ? -4.559 32.244 -3.310 1.00 66.19 208 HIS A C 1
ATOM 1731 O O . HIS A 1 208 ? -5.741 32.505 -3.515 1.00 66.19 208 HIS A O 1
ATOM 1737 N N . ILE A 1 209 ? -3.942 31.269 -3.988 1.00 64.69 209 ILE A N 1
ATOM 1738 C CA . ILE A 1 209 ? -4.634 30.430 -4.983 1.00 64.69 209 ILE A CA 1
ATOM 1739 C C . ILE A 1 209 ? -5.693 29.535 -4.323 1.00 64.69 209 ILE A C 1
ATOM 1741 O O . ILE A 1 209 ? -6.742 29.285 -4.921 1.00 64.69 209 ILE A O 1
ATOM 1745 N N . LEU A 1 210 ? -5.425 29.020 -3.120 1.00 60.56 210 LEU A N 1
ATOM 1746 C CA . LEU A 1 210 ? -6.379 28.201 -2.371 1.00 60.56 210 LEU A CA 1
ATOM 1747 C C . LEU A 1 210 ? -7.572 29.030 -1.889 1.00 60.56 210 LEU A C 1
ATOM 1749 O O . LEU A 1 210 ? -8.706 28.610 -2.114 1.00 60.56 210 LEU A O 1
ATOM 1753 N N . ASP A 1 211 ? -7.323 30.214 -1.336 1.00 69.19 211 ASP A N 1
ATOM 1754 C CA . ASP A 1 211 ? -8.361 31.146 -0.890 1.00 69.19 211 ASP A CA 1
ATOM 1755 C C . ASP A 1 211 ? -9.257 31.568 -2.066 1.00 69.19 211 ASP A C 1
ATOM 1757 O O . ASP A 1 211 ? -10.487 31.570 -1.974 1.00 69.19 211 ASP A O 1
ATOM 1761 N N . GLU A 1 212 ? -8.661 31.843 -3.228 1.00 71.38 212 GLU A N 1
ATOM 1762 C CA . GLU A 1 212 ? -9.409 32.209 -4.429 1.00 71.38 212 GLU A CA 1
ATOM 1763 C C . GLU A 1 212 ? -10.207 31.030 -5.014 1.00 71.38 212 GLU A C 1
ATOM 1765 O O . GLU A 1 212 ? -11.331 31.208 -5.488 1.00 71.38 212 GLU A O 1
ATOM 1770 N N . LEU A 1 213 ? -9.688 29.802 -4.916 1.00 69.94 213 LEU A N 1
ATOM 1771 C CA . LEU A 1 213 ? -10.430 28.588 -5.266 1.00 69.94 213 LEU A CA 1
ATOM 1772 C C . LEU A 1 213 ? -11.612 28.333 -4.329 1.00 69.94 213 LEU A C 1
ATOM 1774 O O . LEU A 1 213 ? -12.654 27.858 -4.787 1.00 69.94 213 LEU A O 1
ATOM 1778 N N . GLU A 1 214 ? -11.465 28.603 -3.035 1.00 76.19 214 GLU A N 1
ATOM 1779 C CA . GLU A 1 214 ? -12.564 28.504 -2.076 1.00 76.19 214 GLU A CA 1
ATOM 1780 C C . GLU A 1 214 ? -13.637 29.556 -2.350 1.00 76.19 214 GLU A C 1
ATOM 1782 O O . GLU A 1 214 ? -14.818 29.203 -2.412 1.00 76.19 214 GLU A O 1
ATOM 1787 N N . ARG A 1 215 ? -13.237 30.800 -2.642 1.00 83.44 215 ARG A N 1
ATOM 1788 C CA . ARG A 1 215 ? -14.148 31.873 -3.064 1.00 83.44 215 ARG A CA 1
ATOM 1789 C C . ARG A 1 215 ? -14.941 31.488 -4.315 1.00 83.44 215 ARG A C 1
ATOM 1791 O O . ARG A 1 215 ? -16.168 31.506 -4.293 1.00 83.44 215 ARG A O 1
ATOM 1798 N N . LEU A 1 216 ? -14.263 31.039 -5.374 1.00 77.38 216 LEU A N 1
ATOM 1799 C CA . LEU A 1 216 ? -14.913 30.612 -6.620 1.00 77.38 216 LEU A CA 1
ATOM 1800 C C . LEU A 1 216 ? -15.835 29.398 -6.420 1.00 77.38 216 LEU A C 1
ATOM 1802 O O . LEU A 1 216 ? -16.863 29.273 -7.084 1.00 77.38 216 LEU A O 1
ATOM 1806 N N . ARG A 1 217 ? -15.497 28.484 -5.501 1.00 76.56 217 ARG A N 1
ATOM 1807 C CA . ARG A 1 217 ? -16.370 27.354 -5.138 1.00 76.56 217 ARG A CA 1
ATOM 1808 C C . ARG A 1 217 ? -17.620 27.804 -4.387 1.00 76.56 217 ARG A C 1
ATOM 1810 O O . ARG A 1 217 ? -18.669 27.193 -4.592 1.00 76.56 217 ARG A O 1
ATOM 1817 N N . ALA A 1 218 ? -17.516 28.823 -3.536 1.00 77.88 218 ALA A N 1
ATOM 1818 C CA . ALA A 1 218 ? -18.659 29.420 -2.855 1.00 77.88 218 ALA A CA 1
ATOM 1819 C C . ALA A 1 218 ? -19.580 30.138 -3.855 1.00 77.88 218 ALA A C 1
ATOM 1821 O O . ALA A 1 218 ? -20.765 29.818 -3.909 1.00 77.88 218 ALA A O 1
ATOM 1822 N N . GLU A 1 219 ? -19.024 30.976 -4.735 1.00 80.38 219 GLU A N 1
ATOM 1823 C CA . GLU A 1 219 ? -19.771 31.674 -5.796 1.00 80.38 219 GLU A CA 1
ATOM 1824 C C . GLU A 1 219 ? -20.480 30.680 -6.745 1.00 80.38 219 GLU A C 1
ATOM 1826 O O . GLU A 1 219 ? -21.658 30.837 -7.067 1.00 80.38 219 GLU A O 1
ATOM 1831 N N . LEU A 1 220 ? -19.820 29.578 -7.132 1.00 77.81 220 LEU A N 1
ATOM 1832 C CA . LEU A 1 220 ? -20.444 28.505 -7.924 1.00 77.81 220 LEU A CA 1
ATOM 1833 C C . LEU A 1 220 ? -21.566 27.767 -7.185 1.00 77.81 220 LEU A C 1
ATOM 1835 O O . LEU A 1 220 ? -22.449 27.195 -7.827 1.00 77.81 220 LEU A O 1
ATOM 1839 N N . LYS A 1 221 ? -21.504 27.696 -5.854 1.00 78.81 221 LYS A N 1
ATOM 1840 C CA . LYS A 1 221 ? -22.544 27.061 -5.042 1.00 78.81 221 LYS A CA 1
ATOM 1841 C C . LYS A 1 221 ? -23.774 27.960 -4.952 1.00 78.81 221 LYS A C 1
ATOM 1843 O O . LYS A 1 221 ? -24.878 27.442 -5.068 1.00 78.81 221 LYS A O 1
ATOM 1848 N N . GLU A 1 222 ? -23.578 29.267 -4.816 1.00 75.19 222 GLU A N 1
ATOM 1849 C CA . GLU A 1 222 ? -24.653 30.265 -4.828 1.00 75.19 222 GLU A CA 1
ATOM 1850 C C . GLU A 1 222 ? -25.345 30.331 -6.197 1.00 75.19 222 GLU A C 1
ATOM 1852 O O . GLU A 1 222 ? -26.565 30.220 -6.270 1.00 75.19 222 GLU A O 1
ATOM 1857 N N . LEU A 1 223 ? -24.582 30.358 -7.296 1.00 72.69 223 LEU A N 1
ATOM 1858 C CA . LEU A 1 223 ? -25.127 30.343 -8.664 1.00 72.69 223 LEU A CA 1
ATOM 1859 C C . LEU A 1 223 ? -25.872 29.052 -9.039 1.00 72.69 223 LEU A C 1
ATOM 1861 O O . LEU A 1 223 ? -26.642 29.051 -9.991 1.00 72.69 223 LEU A O 1
ATOM 1865 N N . LYS A 1 224 ? -25.629 27.942 -8.334 1.00 65.31 224 LYS A N 1
ATOM 1866 C CA . LYS A 1 224 ? -26.369 26.679 -8.516 1.00 65.31 224 LYS A CA 1
ATOM 1867 C C . LYS A 1 224 ? -27.633 26.584 -7.660 1.00 65.31 224 LYS A C 1
ATOM 1869 O O . LYS A 1 224 ? -28.374 25.614 -7.806 1.00 65.31 224 LYS A O 1
ATOM 1874 N N . GLN A 1 225 ? -27.810 27.503 -6.715 1.00 59.19 225 GLN A N 1
ATOM 1875 C CA . GLN A 1 225 ? -28.962 27.562 -5.814 1.00 59.19 225 GLN A CA 1
ATOM 1876 C C . GLN A 1 225 ? -29.950 28.678 -6.186 1.00 59.19 225 GLN A C 1
ATOM 1878 O O . GLN A 1 225 ? -31.074 28.647 -5.686 1.00 59.19 225 GLN A O 1
ATOM 1883 N N . ALA A 1 226 ? -29.541 29.616 -7.045 1.00 48.59 226 ALA A N 1
ATOM 1884 C CA . ALA A 1 226 ? -30.415 30.531 -7.783 1.00 48.59 226 ALA A CA 1
ATOM 1885 C C . ALA A 1 226 ? -31.019 29.843 -9.019 1.00 48.59 226 ALA A C 1
ATOM 1887 O O . ALA A 1 226 ? -32.172 30.185 -9.361 1.00 48.59 226 ALA A O 1
#

pLDDT: mean 70.57, std 16.12, range [32.53, 94.81]

Nearest PDB structures (foldseek):
  5jpu-assembly1_B  TM=5.126E-01  e=7.865E-01  Rhodococcus erythropolis
  7vwd-assembly1_D  TM=4.386E-01  e=1.028E+00  Rhodococcus erythropolis
  4r9k-assembly1_A  TM=4.430E-01  e=1.275E+00  Rhodococcus erythropolis
  7vwd-assembly2_C  TM=4.424E-01  e=1.345E+00  Rhodococcus erythropolis
  1z1s-assembly1_A  TM=4.410E-01  e=9.784E+00  Pseudomonas aeruginosa PAO1

Solvent-accessible surface area (backbone atoms only — not comparable to full-atom values): 13156 Å² total; per-residue (Å²): 133,61,55,52,79,58,50,46,39,37,44,28,36,32,77,41,78,46,80,53,96,93,39,81,45,74,47,72,40,69,72,48,42,34,42,29,34,65,82,77,68,48,76,43,62,53,38,45,34,89,82,53,44,63,67,57,50,35,35,76,63,71,35,37,67,86,42,78,68,20,38,51,54,51,54,50,52,53,49,50,31,58,74,70,74,49,58,73,79,64,31,26,36,41,75,45,52,69,92,60,30,42,37,38,39,38,33,47,66,42,59,41,81,88,79,71,42,79,48,60,49,39,36,38,40,36,37,34,68,86,77,70,48,75,47,78,43,45,27,50,63,41,79,62,76,78,40,92,84,75,82,54,77,73,84,64,87,89,50,97,68,89,83,62,68,49,74,45,54,32,44,43,33,52,46,75,72,58,93,73,77,63,82,65,75,76,62,93,85,57,52,75,67,58,52,50,53,53,50,50,55,50,50,53,56,51,50,53,54,50,55,51,50,51,50,52,52,49,53,56,52,53,68,72,73,109

Secondary structure (DSSP, 8-state):
--B-SSEEEEEEEEEEEEEETTEEEEEEEEEEEEEEETTT--EEEPEETTTS-HHHHHHHTT--TTSHHHHHHHHHHHHHHHHTT--GGG-EEEEE-GGGEEEEEEE--EEETTTTEEE-EEEEEEEETTT--EEEEEEEEEE----SSSSS----TTSS-TT--EEEEEEEEEE---TT---PPPPTTS-HHHHHHHHHHHHHHHHHHHHHHHHHHHHHHHHTT-

Foldseek 3Di:
DQWDPQKWKKWKKAWDWDQDPNDTDIDIKTPWMWIAGNVVRDIDTWAQCVRPNVQRQCVVLVQHCVDPRNVVVVVVVVVVCVVVVHDSRLKTWDWDCPPQKTKIKIWNWIADPVVRDIDTKIWIWMARNVVRDTDIWIWGKDFDPPDPPDPPDPDPCVDPPNHDMHMTIITTHTDPPVPPPPPPDDDPPDDPVVSVVVVVVVVVVVVVVVVVVVVVVVVVVVVVVD

Organism: NCBI:txid2829491

Sequence (226 aa):
MNTITNYTLFANGVLNHVQKKSEWVSFYGVESIILKNNNTNEPLRFINEKDKKLTRSLAEAGYKSNDSSGQRVVKRLRRFYKESQTNKSDWKHIVDATGGVLKVWITDLYYDTTKKKFYGDVVLFRESTKDKKIEFSKFITRIHERYRDVDGRYHDFTKRAGGHSFVHRLEMEREEMRTNTHVRRLNENASLQENTKHNNEIAIATNHILDELERLRAELKELKQA